Protein AF-A0A2G1DE64-F1 (afdb_monomer)

Solvent-accessible surface area (backbone atoms only — not comparable to full-atom values): 12127 Å² total; per-residue (Å²): 135,66,56,93,45,42,43,29,73,40,75,67,57,56,50,52,42,62,80,42,52,86,41,34,41,93,84,77,27,44,23,38,84,94,40,51,81,31,33,62,86,44,31,71,53,7,67,29,80,79,38,18,12,13,86,52,81,55,32,30,84,38,34,36,72,72,22,18,27,44,33,65,59,86,76,64,66,55,58,96,93,38,67,35,43,38,57,62,90,59,32,37,32,80,29,73,52,69,16,32,43,69,57,43,25,65,88,44,39,41,74,67,70,72,50,83,79,52,73,66,56,61,68,57,47,28,70,30,65,87,63,26,84,64,45,55,63,55,51,56,23,56,79,37,27,45,54,53,53,16,19,25,49,87,74,85,66,39,83,90,45,99,61,34,51,96,72,83,53,41,59,60,78,30,65,48,56,76,47,36,77,76,24,53,52,55,73,60,35,77,56,57,92,81,37,73,43,74,34,36,61,62,35,64,70,54,70,42,26,78,80,49,63,72,132

Secondary structure (DSSP, 8-state):
---TT-TT--HHHHHHHHHTGGGB-TTT-BB-GGGTT-BTT-PSP--SSS----SSTT-SSS-GGGT--PBPP-S-SEETTEESS--TTS--TT-SS-S-BPPPBTTTHHHHHT----HHHHHH--SBTTT-TT-HHHHHHHHHT--TT-BB---S--TTSSSSS------SS-S-HHHHTTS--PPPEEEETTEEE-SHHHHHHS-GGGTS---

pLDDT: mean 92.22, std 7.0, range [47.91, 98.06]

Structure (mmCIF, N/CA/C/O backbone):
data_AF-A0A2G1DE64-F1
#
_entry.id   AF-A0A2G1DE64-F1
#
loop_
_atom_site.group_PDB
_atom_site.id
_atom_site.type_symbol
_atom_site.label_atom_id
_atom_site.label_alt_id
_atom_site.label_comp_id
_atom_site.label_asym_id
_atom_site.label_entity_id
_atom_site.label_seq_id
_atom_site.pdbx_PDB_ins_code
_atom_site.Cartn_x
_atom_site.Cartn_y
_atom_site.Cartn_z
_atom_site.occupancy
_atom_site.B_iso_or_equiv
_atom_site.auth_seq_id
_atom_site.auth_comp_id
_atom_site.auth_asym_id
_atom_site.auth_atom_id
_atom_site.pdbx_PDB_model_num
ATOM 1 N N . VAL A 1 1 ? 8.405 9.306 13.974 1.00 47.91 1 VAL A N 1
ATOM 2 C CA . VAL A 1 1 ? 8.130 9.366 12.519 1.00 47.91 1 VAL A CA 1
ATOM 3 C C . VAL A 1 1 ? 7.602 8.005 12.100 1.00 47.91 1 VAL A C 1
ATOM 5 O O . VAL A 1 1 ? 8.332 7.034 12.229 1.00 47.91 1 VAL A O 1
ATOM 8 N N . LYS A 1 2 ? 6.318 7.899 11.741 1.00 58.88 2 LYS A N 1
ATOM 9 C CA . LYS A 1 2 ? 5.704 6.624 11.341 1.00 58.88 2 LYS A CA 1
ATOM 10 C C . LYS A 1 2 ? 6.026 6.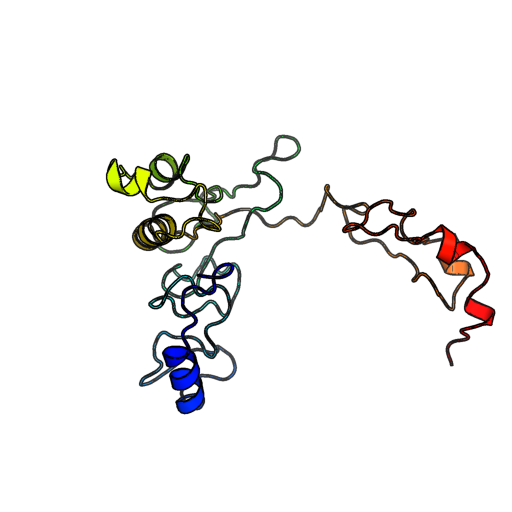397 9.863 1.00 58.88 2 LYS A C 1
ATOM 12 O O . LYS A 1 2 ? 5.466 7.062 8.999 1.00 58.88 2 LYS A O 1
ATOM 17 N N . THR A 1 3 ? 6.999 5.542 9.581 1.00 59.25 3 THR A N 1
ATOM 18 C CA . THR A 1 3 ? 7.415 5.176 8.221 1.00 59.25 3 THR A CA 1
ATOM 19 C C . THR A 1 3 ? 6.285 4.439 7.507 1.00 59.25 3 THR A C 1
ATOM 21 O O . THR A 1 3 ? 5.662 3.578 8.106 1.00 59.25 3 THR A O 1
ATOM 24 N N . ILE A 1 4 ? 6.002 4.806 6.250 1.00 72.94 4 ILE A N 1
ATOM 25 C CA . ILE A 1 4 ? 5.246 4.072 5.209 1.00 72.94 4 ILE A CA 1
ATOM 26 C C . ILE A 1 4 ? 4.359 2.913 5.731 1.00 72.94 4 ILE A C 1
ATOM 28 O O . ILE A 1 4 ? 4.594 1.763 5.393 1.00 72.94 4 ILE A O 1
ATOM 32 N N . GLY A 1 5 ? 3.333 3.173 6.551 1.00 83.38 5 GLY A N 1
ATOM 33 C CA . GLY A 1 5 ? 2.396 2.128 7.010 1.00 83.38 5 GLY A CA 1
ATOM 34 C C . GLY A 1 5 ? 2.947 1.116 8.031 1.00 83.38 5 GLY A C 1
ATOM 35 O O . GLY A 1 5 ? 2.374 0.045 8.178 1.00 83.38 5 GLY A O 1
ATOM 36 N N . LEU A 1 6 ? 4.030 1.439 8.739 1.00 89.25 6 LEU A N 1
ATOM 37 C CA . LEU A 1 6 ? 4.602 0.695 9.872 1.00 89.25 6 LEU A CA 1
ATOM 38 C C . LEU A 1 6 ? 4.352 1.420 11.206 1.00 89.25 6 LEU A C 1
ATOM 40 O O . LEU A 1 6 ? 5.136 1.328 12.149 1.00 89.25 6 LEU A O 1
ATOM 44 N N . GLY A 1 7 ? 3.258 2.176 11.303 1.00 88.81 7 GLY A N 1
ATOM 45 C CA . GLY A 1 7 ? 2.924 2.965 12.490 1.00 88.81 7 GLY A CA 1
ATOM 46 C C . GLY A 1 7 ? 2.697 2.139 13.760 1.00 88.81 7 GLY A C 1
ATOM 47 O O . GLY A 1 7 ? 2.769 2.692 14.858 1.00 88.81 7 GLY A O 1
ATOM 48 N N . GLY A 1 8 ? 2.437 0.838 13.627 1.00 90.31 8 GLY A N 1
ATOM 49 C CA . GLY A 1 8 ? 2.303 -0.094 14.740 1.00 90.31 8 GLY A CA 1
ATOM 50 C C . GLY A 1 8 ? 3.588 -0.769 15.195 1.00 90.31 8 GLY A C 1
ATOM 51 O O . GLY A 1 8 ? 3.558 -1.451 16.222 1.00 90.31 8 GLY A O 1
ATOM 52 N N . TRP A 1 9 ? 4.704 -0.587 14.488 1.00 92.19 9 TRP A N 1
ATOM 53 C CA . TRP A 1 9 ? 5.990 -1.136 14.905 1.00 92.19 9 TRP A CA 1
ATOM 54 C C . TRP A 1 9 ? 6.547 -0.3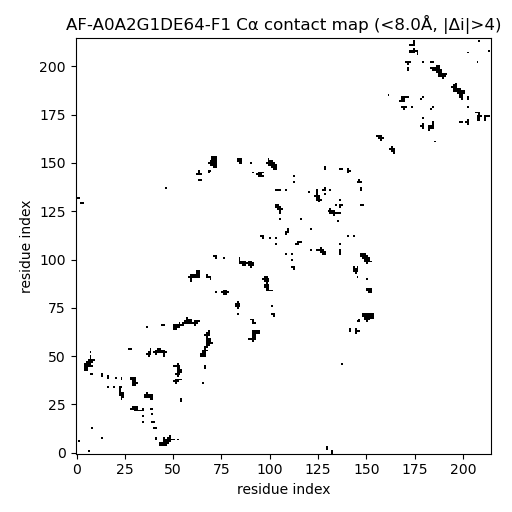27 16.070 1.00 92.19 9 TRP A C 1
ATOM 56 O O . TRP A 1 9 ? 6.973 0.817 15.928 1.00 92.19 9 TRP A O 1
ATOM 66 N N . THR A 1 10 ? 6.553 -0.943 17.246 1.00 93.19 10 THR A N 1
ATOM 67 C CA . THR A 1 10 ? 7.232 -0.407 18.426 1.00 93.19 10 THR A CA 1
ATOM 68 C C . THR A 1 10 ? 8.188 -1.462 18.956 1.00 93.19 10 THR A C 1
ATOM 70 O O . THR A 1 10 ? 7.894 -2.656 18.875 1.00 93.19 10 THR A O 1
ATOM 73 N N . ALA A 1 11 ? 9.309 -1.031 19.540 1.00 94.25 11 ALA A N 1
ATOM 74 C CA . ALA A 1 11 ? 10.280 -1.949 20.137 1.00 94.25 11 ALA A CA 1
ATOM 75 C C . ALA A 1 11 ? 9.621 -2.887 21.164 1.00 94.25 11 ALA A C 1
ATOM 77 O O . ALA A 1 11 ? 9.925 -4.075 21.200 1.00 94.25 11 ALA A O 1
ATOM 78 N N . LYS A 1 12 ? 8.658 -2.367 21.939 1.00 95.25 12 LYS A N 1
ATOM 79 C CA . LYS A 1 12 ? 7.871 -3.147 22.899 1.00 95.25 12 LYS A CA 1
ATOM 80 C C . LYS A 1 12 ? 7.078 -4.269 22.223 1.00 95.25 12 LYS A C 1
ATOM 82 O O . LYS A 1 12 ? 7.183 -5.408 22.657 1.00 95.25 12 LYS A O 1
ATOM 87 N N . ARG A 1 13 ? 6.313 -3.964 21.166 1.00 95.31 13 ARG A N 1
ATOM 88 C CA . ARG A 1 13 ? 5.506 -4.980 20.466 1.00 95.31 13 ARG A CA 1
ATOM 89 C C . ARG A 1 13 ? 6.378 -6.023 19.779 1.00 95.31 13 ARG A C 1
ATOM 91 O O . ARG A 1 13 ? 6.102 -7.207 19.895 1.00 95.31 13 ARG A O 1
ATOM 98 N N . LEU A 1 14 ? 7.448 -5.602 19.104 1.00 95.50 14 LEU A N 1
ATOM 99 C CA . LEU A 1 14 ? 8.353 -6.540 18.435 1.00 95.50 14 LEU A CA 1
ATOM 100 C C . LEU A 1 14 ? 9.047 -7.472 19.438 1.00 95.50 14 LEU A C 1
ATOM 102 O O . LEU A 1 14 ? 9.111 -8.674 19.196 1.00 95.50 14 LEU A O 1
ATOM 106 N N . ARG A 1 15 ? 9.488 -6.949 20.591 1.00 97.06 15 ARG A N 1
ATOM 107 C CA . ARG A 1 15 ? 10.043 -7.769 21.678 1.00 97.06 15 ARG A CA 1
ATOM 108 C C . ARG A 1 15 ? 9.011 -8.744 22.239 1.00 97.06 15 ARG A C 1
ATOM 110 O O . ARG A 1 15 ? 9.319 -9.912 22.422 1.00 97.06 15 ARG A O 1
ATOM 117 N N . GLU A 1 16 ? 7.778 -8.291 22.445 1.00 96.94 16 GLU A N 1
ATOM 118 C CA . GLU A 1 16 ? 6.698 -9.162 22.906 1.00 96.94 16 GLU A CA 1
ATOM 119 C C . GLU A 1 16 ? 6.399 -10.286 21.898 1.00 96.94 16 GLU A C 1
ATOM 121 O O . GLU A 1 16 ? 6.224 -11.433 22.304 1.00 96.94 16 GLU A O 1
ATOM 126 N N . HIS A 1 17 ? 6.412 -10.002 20.592 1.00 97.06 17 HIS A N 1
ATOM 127 C CA . HIS A 1 17 ? 6.270 -11.034 19.561 1.00 97.06 17 HIS A CA 1
ATOM 128 C C . HIS A 1 17 ? 7.453 -12.010 19.568 1.00 97.06 17 HIS A C 1
ATOM 130 O O . HIS A 1 17 ? 7.234 -13.204 19.409 1.00 97.06 17 HIS A O 1
ATOM 136 N N . GLN A 1 18 ? 8.682 -11.530 19.782 1.00 96.62 18 GLN A N 1
ATOM 137 C CA . GLN A 1 18 ? 9.871 -12.379 19.889 1.00 96.62 18 GLN A CA 1
ATOM 138 C C . GLN A 1 18 ? 9.785 -13.327 21.096 1.00 96.62 18 GLN A C 1
ATOM 140 O O . GLN A 1 18 ? 9.987 -14.528 20.952 1.00 96.62 18 GLN A O 1
ATOM 145 N N . GLU A 1 19 ? 9.445 -12.813 22.280 1.00 97.56 19 GLU A N 1
ATOM 146 C CA . GLU A 1 19 ? 9.304 -13.613 23.509 1.00 97.56 19 GLU A CA 1
ATOM 147 C C . GLU A 1 19 ? 8.188 -14.666 23.388 1.00 97.56 19 GLU A C 1
ATOM 149 O O . GLU A 1 19 ? 8.262 -15.744 23.978 1.00 97.56 19 GLU A O 1
ATOM 154 N N . ASN A 1 20 ? 7.164 -14.374 22.583 1.00 97.56 20 ASN A N 1
ATOM 155 C CA . ASN A 1 20 ? 5.975 -15.205 22.411 1.00 97.56 20 ASN A CA 1
ATOM 156 C C . ASN A 1 20 ? 5.871 -15.814 21.006 1.00 97.56 20 ASN A C 1
ATOM 158 O O . ASN A 1 20 ? 4.782 -16.189 20.590 1.00 97.56 20 ASN A O 1
ATOM 162 N N . TRP A 1 21 ? 6.981 -15.937 20.275 1.00 96.25 21 TRP A N 1
ATOM 163 C CA . TRP A 1 21 ? 7.027 -16.488 18.913 1.00 96.25 21 TRP A CA 1
ATOM 164 C C . TRP A 1 21 ? 6.397 -17.884 18.788 1.00 96.25 21 TRP A C 1
ATOM 166 O O . TRP A 1 21 ? 5.774 -18.197 17.780 1.00 96.25 21 TRP A O 1
ATOM 176 N N . HIS A 1 22 ? 6.479 -18.686 19.853 1.00 96.88 22 HIS A N 1
ATOM 177 C CA . HIS A 1 22 ? 5.835 -19.990 19.954 1.00 96.88 22 HIS A CA 1
ATOM 178 C C . HIS A 1 22 ? 4.302 -19.909 19.943 1.00 96.88 22 HIS A C 1
ATOM 180 O O . HIS A 1 22 ? 3.679 -20.893 19.584 1.00 96.88 22 HIS A O 1
ATOM 186 N N . LEU A 1 23 ? 3.693 -18.764 20.289 1.00 98.06 23 LEU A N 1
ATOM 187 C CA . LEU A 1 23 ? 2.241 -18.528 20.307 1.00 98.06 23 LEU A CA 1
ATOM 188 C C . LEU A 1 23 ? 1.669 -18.062 18.959 1.00 98.06 23 LEU A C 1
ATOM 190 O O . LEU A 1 23 ? 0.593 -17.461 18.924 1.00 98.06 23 LEU A O 1
ATOM 194 N N . PHE A 1 24 ? 2.376 -18.302 17.859 1.00 98.00 24 PHE A N 1
ATOM 195 C CA . PHE A 1 24 ? 1.909 -17.993 16.513 1.00 98.00 24 PHE A CA 1
ATOM 196 C C . PHE A 1 24 ? 1.884 -19.249 15.656 1.00 98.00 24 PHE A C 1
ATOM 198 O O . PHE A 1 24 ? 2.763 -20.104 15.744 1.00 98.00 24 PHE A O 1
ATOM 205 N N . ASP A 1 25 ? 0.859 -19.354 14.820 1.00 96.69 25 ASP A N 1
ATOM 206 C CA . ASP A 1 25 ? 0.766 -20.415 13.831 1.00 96.69 25 ASP A CA 1
ATOM 207 C C . ASP A 1 25 ? 1.788 -20.178 12.699 1.00 96.69 25 ASP A C 1
ATOM 209 O O . ASP A 1 25 ? 1.837 -19.076 12.145 1.00 96.69 25 ASP A O 1
ATOM 213 N N . PRO A 1 26 ? 2.614 -21.171 12.328 1.00 94.19 26 PRO A N 1
ATOM 214 C CA . PRO A 1 26 ? 3.703 -20.974 11.372 1.00 94.19 26 PRO A CA 1
ATOM 215 C C . PRO A 1 26 ? 3.235 -20.773 9.922 1.00 94.19 26 PRO A C 1
ATOM 217 O O . PRO A 1 26 ? 4.035 -20.353 9.091 1.00 94.19 26 PRO A O 1
ATOM 220 N N . ILE A 1 27 ? 1.971 -21.073 9.602 1.00 93.69 27 ILE A N 1
ATOM 221 C CA . ILE A 1 27 ? 1.423 -20.973 8.242 1.00 93.69 27 ILE A CA 1
ATOM 222 C C . ILE A 1 27 ? 0.637 -19.672 8.087 1.00 93.69 27 ILE A C 1
ATOM 224 O O . ILE A 1 27 ? 0.904 -18.863 7.203 1.00 93.69 27 ILE A O 1
ATOM 228 N N . THR A 1 28 ? -0.341 -19.461 8.959 1.00 94.25 28 THR A N 1
ATOM 229 C CA . THR A 1 28 ? -1.250 -18.308 8.924 1.00 94.25 28 THR A CA 1
ATOM 230 C C . THR A 1 28 ? -0.665 -17.072 9.601 1.00 94.25 28 THR A C 1
ATOM 232 O O . THR A 1 28 ? -1.207 -15.977 9.449 1.00 94.25 28 THR A O 1
ATOM 235 N N . LEU A 1 29 ? 0.415 -17.237 10.375 1.00 96.06 29 LEU A N 1
ATOM 236 C CA . LEU A 1 29 ? 1.014 -16.225 11.250 1.00 96.06 29 LEU A CA 1
ATOM 237 C C . LEU A 1 29 ? 0.085 -15.745 12.368 1.00 96.06 29 LEU A C 1
ATOM 239 O O . LEU A 1 29 ? 0.446 -14.813 13.088 1.00 96.06 29 LEU A O 1
ATOM 243 N N . ALA A 1 30 ? -1.109 -16.326 12.513 1.00 96.69 30 ALA A N 1
ATOM 244 C CA . ALA A 1 30 ? -2.102 -15.882 13.474 1.00 96.69 30 ALA A CA 1
ATOM 245 C C . ALA A 1 30 ? -1.659 -16.230 14.898 1.00 96.69 30 ALA A C 1
ATOM 247 O O . ALA A 1 30 ? -1.305 -17.370 15.204 1.00 96.69 30 ALA A O 1
ATOM 248 N N . GLY A 1 31 ? -1.689 -15.235 15.778 1.00 96.94 31 GLY A N 1
ATOM 249 C CA . GLY A 1 31 ? -1.389 -15.429 17.186 1.00 96.94 31 GLY A CA 1
ATOM 250 C C . GLY A 1 31 ? -2.542 -16.090 17.935 1.00 96.94 31 GLY A C 1
ATOM 251 O O . GLY A 1 31 ? -3.722 -15.868 17.642 1.00 96.94 31 GLY A O 1
ATOM 252 N N . TYR A 1 32 ? -2.200 -16.860 18.959 1.00 96.88 32 TYR A N 1
ATOM 253 C CA . TYR A 1 32 ? -3.126 -17.452 19.917 1.00 96.88 32 TYR A CA 1
ATOM 254 C C . TYR A 1 32 ? -2.714 -17.114 21.355 1.00 96.88 32 TYR A C 1
ATOM 256 O O . TYR A 1 32 ? -1.709 -16.445 21.602 1.00 96.88 32 TYR A O 1
ATOM 264 N N . GLY A 1 33 ? -3.544 -17.497 22.331 1.00 95.75 33 GLY A N 1
ATOM 265 C CA . GLY A 1 33 ? -3.324 -17.145 23.736 1.00 95.75 33 GLY A CA 1
ATOM 266 C C . GLY A 1 33 ? -3.159 -15.632 23.919 1.00 95.75 33 GLY A C 1
ATOM 267 O O . GLY A 1 33 ? -4.019 -14.852 23.508 1.00 95.75 33 GLY A O 1
ATOM 268 N N . LYS A 1 34 ? -2.024 -15.214 24.489 1.00 95.94 34 LYS A N 1
ATOM 269 C CA . LYS A 1 34 ? -1.693 -13.796 24.705 1.00 95.94 34 LYS A CA 1
ATOM 270 C C . LYS A 1 34 ? -1.490 -13.012 23.399 1.00 95.94 34 LYS A C 1
ATOM 272 O O . LYS A 1 34 ? -1.701 -11.805 23.377 1.00 95.94 34 LYS A O 1
ATOM 277 N N . MET A 1 35 ? -1.112 -13.684 22.312 1.00 96.69 35 MET A N 1
ATOM 278 C CA . MET A 1 35 ? -0.894 -13.066 20.999 1.00 96.69 35 MET A CA 1
ATOM 279 C C . MET A 1 35 ? -2.157 -13.056 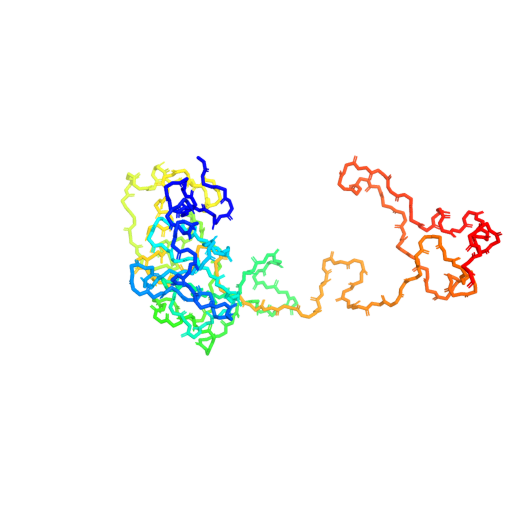20.126 1.00 96.69 35 MET A C 1
ATOM 281 O O . MET A 1 35 ? -2.103 -12.660 18.961 1.00 96.69 35 MET A O 1
ATOM 285 N N . LYS A 1 36 ? -3.310 -13.471 20.674 1.00 96.62 36 LYS A N 1
ATOM 286 C CA . LYS A 1 36 ? -4.570 -13.550 19.933 1.00 96.62 36 LYS A CA 1
ATOM 287 C C . LYS A 1 36 ? -4.925 -12.222 19.272 1.00 96.62 36 LYS A C 1
ATOM 289 O O 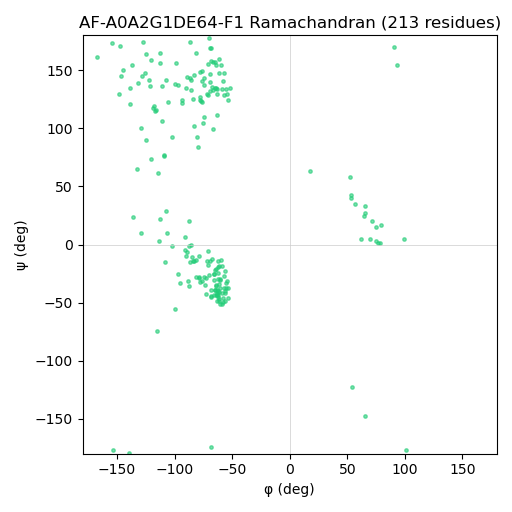. LYS A 1 36 ? -4.986 -11.180 19.919 1.00 96.62 36 LYS A O 1
ATOM 294 N N . GLY A 1 37 ? -5.236 -12.302 17.981 1.00 94.31 37 GLY A N 1
ATOM 295 C CA . GLY A 1 37 ? -5.619 -11.141 17.187 1.00 94.31 37 GLY A CA 1
ATOM 296 C C . GLY A 1 37 ? -4.440 -10.290 16.732 1.00 94.31 37 GLY A C 1
ATOM 297 O O . GLY A 1 37 ? -4.677 -9.161 16.338 1.00 94.31 37 GLY A O 1
ATOM 298 N N . GLN A 1 38 ? -3.208 -10.801 16.776 1.00 96.25 38 GLN A N 1
ATOM 299 C CA . GLN A 1 38 ? -2.036 -10.218 16.121 1.00 96.25 38 GLN A CA 1
ATOM 300 C C . GLN A 1 38 ? -1.445 -11.214 15.121 1.00 96.25 38 GLN A C 1
ATOM 302 O O . GLN A 1 38 ? -1.664 -12.419 15.252 1.00 96.25 38 GLN A O 1
ATOM 307 N N . TYR A 1 39 ? -0.673 -10.717 14.155 1.00 97.31 39 TYR A N 1
ATOM 308 C CA . TYR A 1 39 ? 0.117 -11.563 13.264 1.00 97.31 39 TYR A CA 1
ATOM 309 C C . TYR A 1 39 ? 1.604 -11.465 13.596 1.00 97.31 39 TYR A C 1
ATOM 311 O O . TYR A 1 39 ? 2.107 -10.385 13.934 1.00 97.31 39 TYR A O 1
ATOM 319 N N . TYR A 1 40 ? 2.311 -12.593 13.520 1.00 96.88 40 TYR A N 1
ATOM 320 C CA . TYR A 1 40 ? 3.727 -12.660 13.871 1.00 96.88 40 TYR A CA 1
ATOM 321 C C . TYR A 1 40 ? 4.551 -11.639 13.077 1.00 96.88 40 TYR A C 1
ATOM 323 O O . TYR A 1 40 ? 4.377 -11.490 11.873 1.00 96.88 40 TYR A O 1
ATOM 331 N N . GLY A 1 41 ? 5.433 -10.903 13.760 1.00 95.12 41 GLY A N 1
ATOM 332 C CA . GLY A 1 41 ? 6.261 -9.867 13.132 1.00 95.12 41 GLY A CA 1
ATOM 333 C C . GLY A 1 41 ? 5.534 -8.600 12.652 1.00 95.12 41 GLY A C 1
ATOM 334 O O . GLY A 1 41 ? 6.190 -7.736 12.077 1.00 95.12 41 GLY A O 1
ATOM 335 N N . LEU A 1 42 ? 4.225 -8.442 12.902 1.00 96.06 42 LEU A N 1
ATOM 336 C CA . LEU A 1 42 ? 3.440 -7.264 12.493 1.00 96.06 42 LEU A CA 1
ATOM 337 C C . LEU A 1 42 ? 3.592 -6.937 10.992 1.00 96.06 42 LEU A C 1
ATOM 339 O O . LEU A 1 42 ? 4.026 -5.832 10.650 1.00 96.06 42 LEU A O 1
ATOM 343 N N . PRO A 1 43 ? 3.256 -7.874 10.088 1.00 95.00 43 PRO A N 1
ATOM 344 C CA . PRO A 1 43 ? 3.535 -7.746 8.664 1.00 95.00 43 PRO A CA 1
ATOM 345 C C . PRO A 1 43 ? 2.917 -6.477 8.076 1.00 95.00 43 PRO A C 1
ATOM 347 O O . PRO A 1 43 ? 1.881 -5.985 8.536 1.00 95.00 43 PRO A O 1
ATOM 350 N N . TRP A 1 44 ? 3.588 -5.916 7.074 1.00 93.12 44 TRP A N 1
ATOM 351 C CA . TRP A 1 44 ? 3.166 -4.663 6.464 1.00 93.12 44 TRP A CA 1
ATOM 352 C C . TRP A 1 44 ? 1.859 -4.833 5.669 1.00 93.12 44 TRP A C 1
ATOM 354 O O . TRP A 1 44 ? 1.740 -5.796 4.917 1.00 93.12 44 TRP A O 1
ATOM 364 N N . PRO A 1 45 ? 0.929 -3.861 5.733 1.00 92.12 45 PRO A N 1
ATOM 365 C CA . PRO A 1 45 ? 0.927 -2.700 6.616 1.00 92.12 45 PRO A CA 1
ATOM 366 C C . PRO A 1 45 ? 0.496 -3.028 8.053 1.00 92.12 45 PRO A C 1
ATOM 368 O O . PRO A 1 45 ? -0.367 -3.867 8.315 1.00 92.12 45 PRO A O 1
ATOM 371 N N . CYS A 1 46 ? 1.066 -2.272 8.989 1.00 93.94 46 CYS A N 1
ATOM 372 C CA . CYS A 1 46 ? 0.672 -2.190 10.386 1.00 93.94 46 CYS A CA 1
ATOM 373 C C . CYS A 1 46 ? 0.408 -0.716 10.728 1.00 93.94 46 CYS A C 1
ATOM 375 O O . CYS A 1 46 ? 1.322 0.030 11.087 1.00 93.94 46 CYS A O 1
ATOM 377 N N . TRP A 1 47 ? -0.841 -0.280 10.546 1.00 92.19 47 TRP A N 1
ATOM 378 C CA . TRP A 1 47 ? -1.221 1.138 10.523 1.00 92.19 47 TRP A CA 1
ATOM 379 C C . TRP A 1 47 ? -0.935 1.896 11.821 1.00 92.19 47 TRP A C 1
ATOM 381 O O . TRP A 1 47 ? -0.449 3.028 11.806 1.00 92.19 47 TRP A O 1
ATOM 391 N N . ASP A 1 48 ? -1.204 1.257 12.951 1.00 91.19 48 ASP A N 1
ATOM 392 C CA . ASP A 1 48 ? -1.009 1.807 14.282 1.00 91.19 48 ASP A CA 1
ATOM 393 C C . ASP A 1 48 ? -0.780 0.689 15.307 1.00 91.19 48 ASP A C 1
ATOM 395 O O . ASP A 1 48 ? -0.690 -0.495 14.977 1.00 91.19 48 ASP A O 1
ATOM 399 N N . THR A 1 49 ? -0.659 1.069 16.575 1.00 91.81 49 THR A N 1
ATOM 400 C CA . THR A 1 49 ? -0.377 0.148 17.680 1.00 91.81 49 THR A CA 1
ATOM 401 C C . THR A 1 49 ? -1.508 -0.833 17.988 1.00 91.81 49 THR A C 1
ATOM 403 O O . THR A 1 49 ? -1.268 -1.784 18.727 1.00 91.81 49 THR A O 1
ATOM 406 N N . LYS A 1 50 ? -2.712 -0.624 17.445 1.00 92.56 50 LYS A N 1
ATOM 407 C CA . LYS A 1 50 ? -3.876 -1.510 17.591 1.00 92.56 50 LYS A CA 1
ATOM 408 C C . LYS A 1 50 ? -4.018 -2.452 16.396 1.00 92.56 50 LYS A C 1
ATOM 410 O O . LYS A 1 50 ? -4.578 -3.532 16.537 1.00 92.56 50 LYS A O 1
ATOM 415 N N . HIS A 1 51 ? -3.503 -2.059 15.234 1.00 94.94 51 HIS A N 1
ATOM 416 C CA . HIS A 1 51 ? -3.541 -2.872 14.032 1.00 94.94 51 HIS A CA 1
ATOM 417 C C . HIS A 1 51 ? -2.661 -4.133 14.174 1.00 94.94 51 HIS A C 1
ATOM 419 O O . HIS A 1 51 ? -1.512 -4.037 14.630 1.00 94.94 51 HIS A O 1
ATOM 425 N N . PRO A 1 52 ? -3.144 -5.317 13.755 1.00 95.62 52 PRO A N 1
ATOM 426 C CA . PRO A 1 52 ? -2.443 -6.587 13.971 1.00 95.62 52 PRO A CA 1
ATOM 427 C C . PRO A 1 52 ? -1.283 -6.854 13.007 1.00 95.62 52 PRO A C 1
ATOM 429 O O . PRO A 1 52 ? -0.517 -7.793 13.207 1.00 95.62 52 PRO A O 1
ATOM 432 N N . GLY A 1 53 ? -1.161 -6.023 11.972 1.00 95.12 53 GLY A N 1
ATOM 433 C CA . GLY A 1 53 ? -0.376 -6.328 10.778 1.00 95.12 53 GLY A CA 1
ATOM 434 C C . GLY A 1 53 ? -1.249 -7.015 9.731 1.00 95.12 53 GLY A C 1
ATOM 435 O O . GLY A 1 53 ? -2.391 -7.370 10.014 1.00 95.12 53 GLY A O 1
ATOM 436 N N . SER A 1 54 ? -0.728 -7.160 8.523 1.00 95.38 54 SER A N 1
ATOM 437 C CA . SER A 1 54 ? -1.474 -7.723 7.400 1.00 95.38 54 SER A CA 1
ATOM 438 C C . SER A 1 54 ? -0.680 -8.838 6.719 1.00 95.38 54 SER A C 1
ATOM 440 O O . SER A 1 54 ? 0.250 -8.546 5.971 1.00 95.38 54 SER A O 1
ATOM 442 N N . PRO A 1 55 ? -0.977 -10.114 7.001 1.00 94.62 55 PRO A N 1
ATOM 443 C CA . PRO A 1 55 ? -0.200 -11.234 6.468 1.00 94.62 55 PRO A CA 1
ATOM 444 C C . PRO A 1 55 ? -0.496 -11.486 4.985 1.00 94.62 55 PRO A C 1
ATOM 446 O O . PRO A 1 55 ? 0.369 -11.965 4.259 1.00 94.62 55 PRO A O 1
ATOM 449 N N . ILE A 1 56 ? -1.706 -11.144 4.534 1.00 94.88 56 ILE A N 1
ATOM 450 C CA . ILE A 1 56 ? -2.162 -11.294 3.155 1.00 94.88 56 ILE A CA 1
ATOM 451 C C . ILE A 1 56 ? -2.497 -9.901 2.630 1.00 94.88 56 ILE A C 1
ATOM 453 O O . ILE A 1 56 ? -3.370 -9.211 3.158 1.00 94.88 56 ILE A O 1
ATOM 457 N N . LEU A 1 57 ? -1.779 -9.467 1.597 1.00 92.75 57 LEU A N 1
ATOM 458 C CA . LEU A 1 57 ? -2.063 -8.194 0.945 1.00 92.75 57 LEU A CA 1
ATOM 459 C C . LEU A 1 57 ? -3.316 -8.304 0.082 1.00 92.75 57 LEU A C 1
ATOM 461 O O . LEU A 1 57 ? -3.525 -9.300 -0.605 1.00 92.75 57 LEU A O 1
ATOM 465 N N . TYR A 1 58 ? -4.090 -7.220 0.070 1.00 93.12 58 TYR A N 1
ATOM 466 C CA . TYR A 1 58 ? -5.274 -7.058 -0.780 1.00 93.12 58 TYR A CA 1
ATOM 467 C C . TYR A 1 58 ? -6.420 -8.039 -0.475 1.00 93.12 58 TYR A C 1
ATOM 469 O O . TYR A 1 58 ? -7.256 -8.305 -1.336 1.00 93.12 58 TYR A O 1
ATOM 477 N N . ASP A 1 59 ? -6.470 -8.547 0.759 1.00 95.06 59 ASP A N 1
ATOM 478 C CA . ASP A 1 59 ? -7.592 -9.324 1.279 1.00 95.06 59 ASP A CA 1
ATOM 479 C C . ASP A 1 59 ? -8.784 -8.409 1.607 1.00 95.06 59 ASP A C 1
ATOM 481 O O . ASP A 1 59 ? -8.793 -7.698 2.618 1.00 95.06 59 ASP A O 1
ATOM 485 N N . VAL A 1 60 ? -9.802 -8.443 0.747 1.00 95.06 60 VAL A N 1
ATOM 486 C CA . VAL A 1 60 ? -11.050 -7.690 0.926 1.00 95.06 60 VAL A CA 1
ATOM 487 C C . VAL A 1 60 ? -12.053 -8.397 1.843 1.00 95.06 60 VAL A C 1
ATOM 489 O O . VAL A 1 60 ? -12.991 -7.753 2.313 1.00 95.06 60 VAL A O 1
ATOM 492 N N . ASP A 1 61 ? -11.854 -9.680 2.145 1.00 95.75 61 ASP A N 1
ATOM 493 C CA . ASP A 1 61 ? -12.755 -10.497 2.963 1.00 95.75 61 ASP A CA 1
ATOM 494 C C . ASP A 1 61 ? -12.460 -10.379 4.464 1.00 95.75 61 ASP A C 1
ATOM 496 O O . ASP A 1 61 ? -13.304 -10.715 5.306 1.00 95.75 61 ASP A O 1
ATOM 500 N N . THR A 1 62 ? -11.297 -9.838 4.823 1.00 95.75 62 THR A N 1
ATOM 501 C CA . THR A 1 62 ? -10.946 -9.476 6.199 1.00 95.75 62 THR A CA 1
ATOM 502 C C . THR A 1 62 ? -11.194 -7.982 6.449 1.00 95.75 62 THR A C 1
ATOM 504 O O . THR A 1 62 ? -10.858 -7.138 5.620 1.00 95.75 62 THR A O 1
ATOM 507 N N . PRO A 1 63 ? -11.778 -7.588 7.599 1.00 96.00 63 PRO A N 1
ATOM 508 C CA . PRO A 1 63 ? -11.903 -6.175 7.938 1.00 96.00 63 PRO A CA 1
ATOM 509 C C . PRO A 1 63 ? -10.549 -5.484 8.063 1.00 96.00 63 PRO A C 1
ATOM 511 O O . PRO A 1 63 ? -9.601 -6.079 8.576 1.00 96.00 63 PRO A O 1
ATOM 514 N N . MET A 1 64 ? -10.484 -4.199 7.706 1.00 95.12 64 MET A N 1
ATOM 515 C CA . MET A 1 64 ? -9.231 -3.437 7.752 1.00 95.12 64 MET A CA 1
ATOM 516 C C . MET A 1 64 ? -8.562 -3.499 9.128 1.00 95.12 64 MET A C 1
ATOM 518 O O . MET A 1 64 ? -7.397 -3.847 9.241 1.00 95.12 64 MET A O 1
ATOM 522 N N . LEU A 1 65 ? -9.331 -3.307 10.204 1.00 94.81 65 LEU A N 1
ATOM 523 C CA . LEU A 1 65 ? -8.822 -3.372 11.581 1.00 94.81 65 LEU A CA 1
ATOM 524 C C . LEU A 1 65 ? -8.262 -4.749 11.987 1.00 94.81 65 LEU A C 1
ATOM 526 O O . LEU A 1 65 ? -7.608 -4.856 13.021 1.00 94.81 65 LEU A O 1
ATOM 530 N N . LYS A 1 66 ? -8.533 -5.798 11.204 1.00 95.75 66 LYS A N 1
ATOM 531 C CA . LYS A 1 66 ? -8.050 -7.169 11.408 1.00 95.75 66 LYS A CA 1
ATOM 532 C C . LYS A 1 66 ? -6.952 -7.576 10.415 1.00 95.75 66 LYS A C 1
ATOM 534 O O . LYS A 1 66 ? -6.605 -8.752 10.384 1.00 95.75 66 LYS A O 1
ATOM 539 N N . GLY A 1 67 ? -6.404 -6.641 9.636 1.00 94.69 67 GLY A N 1
ATOM 540 C CA . GLY A 1 67 ? -5.321 -6.905 8.683 1.00 94.69 67 GLY A CA 1
ATOM 541 C C . GLY A 1 67 ? -5.753 -7.080 7.228 1.00 94.69 67 GLY A C 1
ATOM 542 O O . GLY A 1 67 ? -4.905 -7.380 6.394 1.00 94.69 67 GLY A O 1
ATOM 543 N N . GLY A 1 68 ? -7.037 -6.896 6.907 1.00 95.38 68 GLY A N 1
ATOM 544 C CA . GLY A 1 68 ? -7.494 -6.865 5.517 1.00 95.38 68 GLY A CA 1
ATOM 545 C C . GLY A 1 68 ? -7.273 -5.503 4.860 1.00 95.38 68 GLY A C 1
ATOM 546 O O . GLY A 1 68 ? -7.016 -4.498 5.527 1.00 95.38 68 GLY A O 1
ATOM 547 N N . MET A 1 69 ? -7.360 -5.447 3.535 1.00 94.50 69 MET A N 1
ATOM 548 C CA . MET A 1 69 ? -7.219 -4.205 2.778 1.00 94.50 69 MET A CA 1
ATOM 549 C C . MET A 1 69 ? -7.664 -4.336 1.323 1.00 94.50 69 MET A C 1
ATOM 551 O O . MET A 1 69 ? -7.700 -5.423 0.759 1.00 94.50 69 MET A O 1
ATOM 555 N N . GLY A 1 70 ? -7.927 -3.192 0.692 1.00 93.50 70 GLY A N 1
ATOM 556 C CA . GLY A 1 70 ? -8.134 -3.096 -0.753 1.00 93.50 70 GLY A CA 1
ATOM 557 C C . GLY A 1 70 ? -6.823 -2.930 -1.520 1.00 93.50 70 GLY A C 1
ATOM 558 O O . GLY A 1 70 ? -5.766 -2.738 -0.926 1.00 93.50 70 GLY A O 1
ATOM 559 N N . PHE A 1 71 ? -6.869 -2.955 -2.851 1.00 94.06 71 PHE A N 1
ATOM 560 C CA . PHE A 1 71 ? -5.671 -2.712 -3.660 1.00 94.06 71 PHE A CA 1
ATOM 561 C C . PHE A 1 71 ? -5.324 -1.220 -3.708 1.00 94.06 71 PHE A C 1
ATOM 563 O O . PHE A 1 71 ? -6.197 -0.362 -3.822 1.00 94.06 71 PHE A O 1
ATOM 570 N N . ARG A 1 72 ? -4.035 -0.879 -3.656 1.00 90.94 72 ARG A N 1
ATOM 571 C CA . ARG A 1 72 ? -3.590 0.518 -3.696 1.00 90.94 72 ARG A CA 1
ATOM 572 C C . ARG A 1 72 ? -3.490 1.042 -5.129 1.00 90.94 72 ARG A C 1
ATOM 574 O O . ARG A 1 72 ? -2.689 0.534 -5.910 1.00 90.94 72 ARG A O 1
ATOM 581 N N . ASN A 1 73 ? -4.166 2.152 -5.441 1.00 82.88 73 ASN A N 1
ATOM 582 C CA . ASN A 1 73 ? -3.903 2.864 -6.694 1.00 82.88 73 ASN A CA 1
ATOM 583 C C . ASN A 1 73 ? -2.619 3.698 -6.603 1.00 82.88 73 ASN A C 1
ATOM 585 O O . ASN A 1 73 ? -2.471 4.541 -5.716 1.00 82.88 73 ASN A O 1
ATOM 589 N N . ARG A 1 74 ? -1.702 3.506 -7.550 1.00 85.94 74 ARG A N 1
ATOM 590 C CA . ARG A 1 74 ? -0.469 4.301 -7.686 1.00 85.94 74 ARG A CA 1
ATOM 591 C C . ARG A 1 74 ? -0.260 4.847 -9.101 1.00 85.94 74 ARG A C 1
ATOM 593 O O . ARG A 1 74 ? 0.813 5.370 -9.377 1.00 85.94 74 ARG A O 1
ATOM 600 N N . PHE A 1 75 ? -1.260 4.734 -9.974 1.00 88.38 75 PHE A N 1
ATOM 601 C CA . PHE A 1 75 ? -1.141 4.990 -11.412 1.00 88.38 75 PHE A CA 1
ATOM 602 C C . PHE A 1 75 ? -2.304 5.810 -11.995 1.00 88.38 75 PHE A C 1
ATOM 604 O O . PHE A 1 75 ? -2.546 5.763 -13.196 1.00 88.38 75 PHE A O 1
ATOM 611 N N . GLY A 1 76 ? -2.985 6.594 -11.155 1.00 90.06 76 GLY A N 1
ATOM 612 C CA . GLY A 1 76 ? -4.094 7.461 -11.563 1.00 90.06 76 GLY A CA 1
ATOM 613 C C . GLY A 1 76 ? -5.458 6.787 -11.423 1.00 90.06 76 GLY A C 1
ATOM 614 O O . GLY A 1 76 ? -5.565 5.566 -11.419 1.00 90.06 76 GLY A O 1
ATOM 615 N N . LEU A 1 77 ? -6.515 7.584 -11.251 1.00 93.00 77 LEU A N 1
ATOM 616 C CA . LEU A 1 77 ? -7.875 7.081 -10.996 1.00 93.00 77 LEU A CA 1
ATOM 617 C C . LEU A 1 77 ? -8.615 6.647 -12.265 1.00 93.00 77 LEU A C 1
ATOM 619 O O . LEU A 1 77 ? -9.643 5.981 -12.173 1.00 93.00 77 LEU A O 1
ATOM 623 N N . GLU A 1 78 ? -8.090 7.005 -13.428 1.00 94.19 78 GLU A N 1
ATOM 624 C CA . GLU A 1 78 ? -8.683 6.770 -14.736 1.00 94.19 78 GLU A CA 1
ATOM 625 C C . GLU A 1 78 ? -7.553 6.541 -15.752 1.00 94.19 78 GLU A C 1
ATOM 627 O O . GLU A 1 78 ? -6.458 7.090 -15.598 1.00 94.19 78 GLU A O 1
ATOM 632 N N . HIS A 1 79 ? -7.798 5.659 -16.720 1.00 92.81 79 HIS A N 1
ATOM 633 C CA . HIS A 1 79 ? -6.933 5.443 -17.877 1.00 92.81 79 HIS A CA 1
ATOM 634 C C . HIS A 1 79 ? -7.778 5.023 -19.091 1.00 92.81 79 HIS A C 1
ATOM 636 O O . HIS A 1 79 ? -8.570 4.085 -18.979 1.00 92.81 79 HIS A O 1
ATOM 642 N N . ASP A 1 80 ? -7.592 5.692 -20.233 1.00 93.50 80 ASP A N 1
ATOM 643 C CA . ASP A 1 80 ? -8.300 5.460 -21.504 1.00 93.50 80 ASP A CA 1
ATOM 644 C C . ASP A 1 80 ? -9.842 5.471 -21.383 1.00 93.50 80 ASP A C 1
ATOM 646 O O . ASP A 1 80 ? -10.551 4.655 -21.971 1.00 93.50 80 ASP A O 1
ATOM 650 N N . GLY A 1 81 ? -10.380 6.385 -20.578 1.00 93.75 81 GLY A N 1
ATOM 651 C CA . GLY A 1 81 ? -11.800 6.502 -20.241 1.00 93.75 81 GLY A CA 1
ATOM 652 C C . GLY A 1 81 ? -12.284 5.490 -19.196 1.00 93.75 81 GLY A C 1
ATOM 653 O O . GLY A 1 81 ? -13.466 5.488 -18.848 1.00 93.75 81 GLY A O 1
ATOM 654 N N . VAL A 1 82 ? -11.406 4.626 -18.675 1.00 92.31 82 VAL A N 1
ATOM 655 C CA . VAL A 1 82 ? -11.768 3.538 -17.759 1.00 92.31 82 VAL A CA 1
ATOM 656 C C . VAL A 1 82 ? -11.346 3.859 -16.330 1.00 92.31 82 VAL A C 1
ATOM 658 O O . VAL A 1 82 ? -10.165 4.030 -16.017 1.00 92.31 82 VAL A O 1
ATOM 661 N N . SER A 1 83 ? -12.323 3.855 -15.419 1.00 93.75 83 SER A N 1
ATOM 662 C CA . SER A 1 83 ? -12.072 4.012 -13.985 1.00 93.75 83 SER A CA 1
ATOM 663 C C . SER A 1 83 ? -11.223 2.866 -13.420 1.00 93.75 83 SER A C 1
ATOM 665 O O . SER A 1 83 ? -11.547 1.677 -13.557 1.00 93.75 83 SER A O 1
ATOM 667 N N . GLN A 1 84 ? -10.169 3.251 -12.704 1.00 94.56 84 GLN A N 1
ATOM 668 C CA . GLN A 1 84 ? -9.267 2.367 -11.964 1.00 94.56 84 GLN A CA 1
ATOM 669 C C . GLN A 1 84 ? -9.780 2.053 -10.552 1.00 94.56 84 GLN A C 1
ATOM 671 O O . GLN A 1 84 ? -9.135 1.322 -9.804 1.00 94.56 84 GLN A O 1
ATOM 676 N N . LEU A 1 85 ? -10.935 2.598 -10.168 1.00 94.94 85 LEU A N 1
ATOM 677 C CA . LEU A 1 85 ? -11.627 2.250 -8.933 1.00 94.94 85 LEU A CA 1
ATOM 678 C C . LEU A 1 85 ? -12.595 1.085 -9.202 1.00 94.94 85 LEU A C 1
ATOM 680 O O . LEU A 1 85 ? -13.277 1.093 -10.234 1.00 94.94 85 LEU A O 1
ATOM 684 N N . PRO A 1 86 ? -12.643 0.052 -8.342 1.00 94.12 86 PRO A N 1
ATOM 685 C CA . PRO A 1 86 ? -13.624 -1.011 -8.472 1.00 94.12 86 PRO A CA 1
ATOM 686 C C . PRO A 1 86 ? -15.042 -0.507 -8.223 1.00 94.12 86 PRO A C 1
ATOM 688 O O . PRO A 1 86 ? -15.256 0.494 -7.538 1.00 94.12 86 PRO A O 1
ATOM 691 N N . ASP A 1 87 ? -16.003 -1.242 -8.773 1.00 92.69 87 ASP A N 1
ATOM 692 C CA . ASP A 1 87 ? -17.403 -1.096 -8.395 1.00 92.69 87 ASP A CA 1
ATOM 693 C C . ASP A 1 87 ? -17.653 -1.635 -6.972 1.00 92.69 87 ASP A C 1
ATOM 695 O O . ASP A 1 87 ? -16.753 -2.147 -6.298 1.00 92.69 87 ASP A O 1
ATOM 699 N N . GLU A 1 88 ? -18.892 -1.515 -6.498 1.00 92.31 88 GLU A N 1
ATOM 700 C CA . GLU A 1 88 ? -19.280 -1.893 -5.136 1.00 92.31 88 GLU A CA 1
ATOM 701 C C . GLU A 1 88 ? -19.070 -3.378 -4.800 1.00 92.31 88 GLU A C 1
ATOM 703 O O . GLU A 1 88 ? -18.973 -3.717 -3.615 1.00 92.31 88 GLU A O 1
ATOM 708 N N . ARG A 1 89 ? -18.937 -4.260 -5.804 1.00 89.06 89 ARG A N 1
ATOM 709 C CA . ARG A 1 89 ? -18.710 -5.700 -5.602 1.00 89.06 89 ARG A CA 1
ATOM 710 C C . ARG A 1 89 ? -17.359 -5.976 -4.951 1.00 89.06 89 ARG A C 1
ATOM 712 O O . ARG A 1 89 ? -17.222 -6.989 -4.275 1.00 89.06 89 ARG A O 1
ATOM 719 N N . VAL A 1 90 ? -16.380 -5.082 -5.112 1.00 90.25 90 VAL A N 1
ATOM 720 C CA . VAL A 1 90 ? -15.060 -5.197 -4.472 1.00 90.25 90 VAL A CA 1
ATOM 721 C C . VAL A 1 90 ? -14.935 -4.136 -3.380 1.00 90.25 90 VAL A C 1
ATOM 723 O O . VAL A 1 90 ? -14.287 -3.099 -3.537 1.00 90.25 90 VAL A O 1
ATOM 726 N N . SER A 1 91 ? -15.587 -4.414 -2.253 1.00 93.88 91 SER A N 1
ATOM 727 C CA . SER A 1 91 ? -15.532 -3.609 -1.032 1.00 93.88 91 SER A CA 1
ATOM 728 C C . SER A 1 91 ? -14.788 -4.368 0.062 1.00 93.88 91 SER A C 1
ATOM 730 O O . SER A 1 91 ? -15.081 -5.535 0.298 1.00 93.88 91 SER A O 1
ATOM 732 N N . VAL A 1 92 ? -13.898 -3.695 0.794 1.00 94.50 92 VAL A N 1
ATOM 733 C CA . VAL A 1 92 ? -13.295 -4.282 2.003 1.00 94.50 92 VAL A CA 1
ATOM 734 C C . VAL A 1 92 ? -14.391 -4.549 3.036 1.00 94.50 92 VAL A C 1
ATOM 736 O O . VAL A 1 92 ? -15.244 -3.693 3.298 1.00 94.50 92 VAL A O 1
ATOM 739 N N . LYS A 1 93 ? -14.378 -5.730 3.651 1.00 95.75 93 LYS A N 1
ATOM 740 C CA . LYS A 1 93 ? -15.386 -6.145 4.624 1.00 95.75 93 LYS A CA 1
ATOM 741 C C . LYS A 1 93 ? -15.481 -5.163 5.789 1.00 95.75 93 LYS A C 1
ATOM 743 O O . LYS A 1 93 ? -14.495 -4.827 6.437 1.00 95.75 93 LYS A O 1
ATOM 748 N N . GLY A 1 94 ? -16.699 -4.717 6.086 1.00 93.56 94 GLY A N 1
ATOM 749 C CA . GLY A 1 94 ? -16.954 -3.756 7.165 1.00 93.56 94 GLY A CA 1
ATOM 750 C C . GLY A 1 94 ? -16.546 -2.310 6.856 1.00 93.56 94 GLY A C 1
ATOM 751 O O . GLY A 1 94 ? -16.718 -1.453 7.718 1.00 93.56 94 GLY A O 1
ATOM 752 N N . SER A 1 95 ? -16.059 -2.017 5.645 1.00 94.75 95 SER A N 1
ATOM 753 C CA . SER A 1 95 ? -15.821 -0.646 5.189 1.00 94.75 95 SER A CA 1
ATOM 754 C C . SER A 1 95 ? -17.131 0.144 5.107 1.00 94.75 95 SER A C 1
ATOM 756 O O . SER A 1 95 ? -18.129 -0.339 4.552 1.00 94.75 95 SER A O 1
ATOM 758 N N . LYS A 1 96 ? -17.112 1.384 5.613 1.00 94.88 96 LYS A N 1
ATOM 759 C CA . LYS A 1 96 ? -18.203 2.357 5.426 1.00 94.88 96 LYS A CA 1
ATOM 760 C C . LYS A 1 96 ? -18.285 2.868 3.987 1.00 94.88 96 LYS A C 1
ATOM 762 O O . LYS A 1 96 ? -19.363 3.247 3.543 1.00 94.88 96 LYS A O 1
ATOM 767 N N . VAL A 1 97 ? -17.170 2.849 3.258 1.00 94.19 97 VAL A N 1
ATOM 768 C CA . VAL A 1 97 ? -17.105 3.241 1.846 1.00 94.19 97 VAL A CA 1
ATOM 769 C C . VAL A 1 97 ? -17.278 1.996 0.979 1.00 94.19 97 VAL A C 1
ATOM 771 O O . VAL A 1 97 ? -16.520 1.032 1.123 1.00 94.19 97 VAL A O 1
ATOM 774 N N . LYS A 1 98 ? -18.292 1.998 0.110 1.00 94.56 98 LYS A N 1
ATOM 775 C CA . LYS A 1 98 ? -18.549 0.908 -0.840 1.00 94.56 98 LYS A CA 1
ATOM 776 C C . LYS A 1 98 ? -17.730 1.101 -2.113 1.00 94.56 98 LYS A C 1
ATOM 778 O O . LYS A 1 98 ? -17.548 2.222 -2.577 1.00 94.56 98 LYS A O 1
ATOM 783 N N . GLY A 1 99 ? -17.235 -0.007 -2.652 1.00 94.81 99 GLY A N 1
ATOM 784 C CA . GLY A 1 99 ? -16.412 -0.059 -3.852 1.00 94.81 99 GLY A CA 1
ATOM 785 C C . GLY A 1 99 ? -15.055 0.618 -3.696 1.00 94.81 99 GLY A C 1
ATOM 786 O O . GLY A 1 99 ? -14.418 0.590 -2.635 1.00 94.81 99 GLY A O 1
ATOM 787 N N . GLY A 1 100 ? -14.584 1.184 -4.800 1.00 94.62 100 GLY A N 1
ATOM 788 C CA . GLY A 1 100 ? -13.297 1.849 -4.876 1.00 94.62 100 GLY A CA 1
ATOM 789 C C . GLY A 1 100 ? -13.319 3.290 -4.391 1.00 94.62 100 GLY A C 1
ATOM 790 O O . GLY A 1 100 ? -14.265 4.036 -4.624 1.00 94.62 100 GLY A O 1
ATOM 791 N N . TYR A 1 101 ? -12.220 3.711 -3.775 1.00 95.44 101 TYR A N 1
ATOM 792 C CA . TYR A 1 101 ? -12.015 5.087 -3.337 1.00 95.44 101 TYR A CA 1
ATOM 793 C C . TYR A 1 101 ? -10.542 5.492 -3.482 1.00 95.44 101 TYR A C 1
ATOM 795 O O . TYR A 1 101 ? -9.652 4.636 -3.418 1.00 95.44 101 TYR A O 1
ATOM 803 N N . PRO A 1 102 ? -10.262 6.787 -3.719 1.00 95.31 102 PRO A N 1
ATOM 804 C CA . PRO A 1 102 ? -8.897 7.271 -3.897 1.00 95.31 102 PRO A CA 1
ATOM 805 C C . PRO A 1 102 ? -8.081 7.197 -2.598 1.00 95.31 102 PRO A C 1
ATOM 807 O O . PRO A 1 102 ? -8.626 7.004 -1.513 1.00 95.31 102 PRO A O 1
ATOM 810 N N . GLU A 1 103 ? -6.765 7.412 -2.708 1.00 94.06 103 GLU A N 1
ATOM 811 C CA . GLU A 1 103 ? -5.916 7.691 -1.541 1.00 94.06 103 GLU A CA 1
ATOM 812 C C . GLU A 1 103 ? -6.519 8.845 -0.729 1.00 94.06 103 GLU A C 1
ATOM 814 O O . GLU A 1 103 ? -6.932 9.859 -1.297 1.00 94.06 103 GLU A O 1
ATOM 819 N N . ILE A 1 104 ? -6.574 8.687 0.593 1.00 94.25 104 ILE A N 1
ATOM 820 C CA . ILE A 1 104 ? -7.158 9.687 1.479 1.00 94.25 104 ILE A CA 1
ATOM 821 C C . ILE A 1 104 ? -6.165 10.832 1.674 1.00 94.25 104 ILE A C 1
ATOM 823 O O . ILE A 1 104 ? -5.017 10.643 2.097 1.00 94.25 104 ILE A O 1
ATOM 827 N N . THR A 1 105 ? -6.632 12.035 1.367 1.00 94.75 105 THR A N 1
ATOM 828 C CA . THR A 1 105 ? -5.914 13.296 1.530 1.00 94.75 105 THR A CA 1
ATOM 829 C C . THR A 1 105 ? -6.739 14.248 2.379 1.00 94.75 105 THR A C 1
ATOM 831 O O . THR A 1 105 ? -7.944 14.065 2.570 1.00 94.75 105 THR A O 1
ATOM 834 N N . LYS A 1 106 ? -6.096 15.298 2.881 1.00 94.94 106 LYS A N 1
ATOM 835 C CA . LYS A 1 106 ? -6.767 16.349 3.647 1.00 94.94 106 LYS A CA 1
ATOM 836 C C . LYS A 1 106 ? -7.927 16.984 2.875 1.00 94.94 106 LYS A C 1
ATOM 838 O O . LYS A 1 106 ? -8.929 17.358 3.474 1.00 94.94 106 LYS A O 1
ATOM 843 N N . GLU A 1 107 ? -7.799 17.074 1.556 1.00 95.12 107 GLU A N 1
ATOM 844 C CA . GLU A 1 107 ? -8.767 17.706 0.661 1.00 95.12 107 GLU A CA 1
ATOM 845 C C . GLU A 1 107 ? -9.973 16.807 0.364 1.00 95.12 107 GLU A C 1
ATOM 847 O O . GLU A 1 107 ? -11.059 17.316 0.097 1.00 95.12 107 GLU A O 1
ATOM 852 N N . ASN A 1 108 ? -9.812 15.477 0.390 1.00 95.56 108 ASN A N 1
ATOM 853 C CA . ASN A 1 108 ? -10.874 14.551 -0.012 1.00 95.56 108 ASN A CA 1
ATOM 854 C C . ASN A 1 108 ? -11.528 13.777 1.143 1.00 95.56 108 ASN A C 1
ATOM 856 O O . ASN A 1 108 ? -12.610 13.228 0.941 1.00 95.56 108 ASN A O 1
ATOM 860 N N . ILE A 1 109 ? -10.917 13.746 2.329 1.00 96.25 109 ILE A N 1
ATOM 861 C CA . ILE A 1 109 ? -11.333 12.889 3.447 1.00 96.25 109 ILE A CA 1
ATOM 862 C C . ILE A 1 109 ? -12.792 13.093 3.874 1.00 96.25 109 ILE A C 1
ATOM 864 O O . ILE A 1 109 ? -13.499 12.114 4.089 1.00 96.25 109 ILE A O 1
ATOM 868 N N . GLU A 1 110 ? -13.271 14.339 3.943 1.00 96.62 110 GLU A N 1
ATOM 869 C CA . GLU A 1 110 ? -14.660 14.645 4.320 1.00 96.62 110 GLU A CA 1
ATOM 870 C C . GLU A 1 110 ? -15.644 14.062 3.302 1.00 96.62 110 GLU A C 1
ATOM 872 O O . GLU A 1 110 ? -16.628 13.426 3.673 1.00 96.62 110 GLU A O 1
ATOM 877 N N . ARG A 1 111 ? -15.328 14.204 2.008 1.00 96.62 111 ARG A N 1
ATOM 878 C CA . ARG A 1 111 ? -16.141 13.682 0.905 1.00 96.62 111 ARG A CA 1
ATOM 879 C C . ARG A 1 111 ? -16.123 12.158 0.851 1.00 96.62 111 ARG A C 1
ATOM 881 O O . ARG A 1 111 ? -17.166 11.556 0.636 1.00 96.62 111 ARG A O 1
ATOM 888 N N . VAL A 1 112 ? -14.949 11.542 0.996 1.00 95.12 112 VAL A N 1
ATOM 889 C CA . VAL A 1 112 ? -14.799 10.085 0.862 1.00 95.12 112 VAL A CA 1
ATOM 890 C C . VAL A 1 112 ? -15.395 9.358 2.064 1.00 95.12 112 VAL A C 1
ATOM 892 O O . VAL A 1 112 ? -16.078 8.358 1.879 1.00 95.12 112 VAL A O 1
ATOM 895 N N . LEU A 1 113 ? -15.162 9.850 3.284 1.00 95.38 113 LEU A N 1
ATOM 896 C CA . LEU A 1 113 ? -15.635 9.189 4.505 1.00 95.38 113 LEU A CA 1
ATOM 897 C C . LEU A 1 113 ? -17.032 9.645 4.947 1.00 95.38 113 LEU A C 1
ATOM 899 O O . LEU A 1 113 ? -17.592 9.046 5.863 1.00 95.38 113 LEU A O 1
ATOM 903 N N . GLY A 1 114 ? -17.587 10.699 4.339 1.00 94.94 114 GLY A N 1
ATOM 904 C CA . GLY A 1 114 ? -18.871 11.275 4.746 1.00 94.94 114 GLY A CA 1
ATOM 905 C C . GLY A 1 114 ? -18.831 11.891 6.148 1.00 94.94 114 GLY A C 1
ATOM 906 O O . GLY A 1 114 ? -19.812 11.815 6.884 1.00 94.94 114 GLY A O 1
ATOM 907 N N . ILE A 1 115 ? -17.687 12.460 6.541 1.00 95.19 115 ILE A N 1
ATOM 908 C CA . ILE A 1 115 ? -17.466 13.060 7.867 1.00 95.19 115 ILE A CA 1
ATOM 909 C C . ILE A 1 115 ? -17.295 14.576 7.768 1.00 95.19 115 ILE A C 1
ATOM 911 O O . ILE A 1 115 ? -16.999 15.113 6.703 1.00 95.19 115 ILE A O 1
ATOM 915 N N . LYS A 1 116 ? -17.406 15.263 8.909 1.00 94.94 116 LYS A N 1
ATOM 916 C CA . LYS A 1 116 ? -17.093 16.688 9.040 1.00 94.94 116 LYS A CA 1
ATOM 917 C C . LYS A 1 116 ? -15.949 16.869 10.028 1.00 94.94 116 LYS A C 1
ATOM 919 O O . LYS A 1 116 ? -16.082 16.497 11.191 1.00 94.94 116 LYS A O 1
ATOM 924 N N . LEU A 1 117 ? -14.842 17.435 9.563 1.00 94.31 117 LEU A N 1
ATOM 925 C CA . LEU A 1 117 ? -13.683 17.726 10.399 1.00 94.31 117 LEU A CA 1
ATOM 926 C C . LEU A 1 117 ? -13.838 19.088 11.073 1.00 94.31 117 LEU A C 1
ATOM 928 O O . LEU A 1 117 ? -14.311 20.064 10.480 1.00 94.31 117 LEU A O 1
ATOM 932 N N . THR A 1 118 ? -13.370 19.171 12.310 1.00 95.75 118 THR A N 1
ATOM 933 C CA . THR A 1 118 ? -13.208 20.430 13.035 1.00 95.75 118 THR A CA 1
ATOM 934 C C . THR A 1 118 ? -12.097 21.279 12.410 1.00 95.75 118 THR A C 1
ATOM 936 O O . THR A 1 118 ? -11.193 20.778 11.734 1.00 95.75 118 THR A O 1
ATOM 939 N N . GLN A 1 119 ? -12.127 22.594 12.648 1.00 94.50 119 GLN A N 1
ATOM 940 C CA . GLN A 1 119 ? -11.058 23.482 12.175 1.00 94.50 119 GLN A CA 1
ATOM 941 C C . GLN A 1 119 ? -9.693 23.117 12.772 1.00 94.50 119 GLN A C 1
ATOM 943 O O . GLN A 1 119 ? -8.670 23.240 12.098 1.00 94.50 119 GLN A O 1
ATOM 948 N N . GLU A 1 120 ? -9.666 22.635 14.016 1.00 94.50 120 GLU A N 1
ATOM 949 C CA . GLU A 1 120 ? -8.428 22.224 14.669 1.00 94.50 120 GLU A CA 1
ATOM 950 C C . GLU A 1 120 ? -7.827 20.969 14.025 1.00 94.50 120 GLU A C 1
ATOM 952 O O . GLU A 1 120 ? -6.624 20.953 13.747 1.00 94.50 120 GLU A O 1
ATOM 957 N N . GLU A 1 121 ? -8.651 19.958 13.726 1.00 93.94 121 GLU A N 1
ATOM 958 C CA . GLU A 1 121 ? -8.218 18.765 12.990 1.00 93.94 121 GLU A CA 1
ATOM 959 C C . GLU A 1 121 ? -7.646 19.166 11.628 1.00 93.94 121 GLU A C 1
ATOM 961 O O . GLU A 1 121 ? -6.501 18.833 11.314 1.00 93.94 121 GLU A O 1
ATOM 966 N N . LYS A 1 122 ? -8.374 19.996 10.867 1.00 93.19 122 LYS A N 1
ATOM 967 C CA . LYS A 1 122 ? -7.898 20.510 9.574 1.00 93.19 122 LYS A CA 1
ATOM 968 C C . LYS A 1 122 ? -6.571 21.250 9.706 1.00 93.19 122 LYS A C 1
ATOM 970 O O . LYS A 1 122 ? -5.726 21.128 8.827 1.00 93.19 122 LYS A O 1
ATOM 975 N N . ARG A 1 123 ? -6.337 22.008 10.777 1.00 94.44 123 ARG A N 1
ATOM 976 C CA . ARG A 1 123 ? -5.068 22.727 10.967 1.00 94.44 123 ARG A CA 1
ATOM 977 C C . ARG A 1 123 ? -3.893 21.781 11.229 1.00 94.44 123 ARG A C 1
ATOM 979 O O . ARG A 1 123 ? -2.808 22.029 10.715 1.00 94.44 123 ARG A O 1
ATOM 986 N N . LYS A 1 124 ? -4.101 20.716 12.010 1.00 94.31 124 LYS A N 1
ATOM 987 C CA . LYS A 1 124 ? -3.047 19.760 12.404 1.00 94.31 124 LYS A CA 1
ATOM 988 C C . LYS A 1 124 ? -2.700 18.747 11.312 1.00 94.31 124 LYS A C 1
ATOM 990 O O . LYS A 1 124 ? -1.570 18.269 11.272 1.00 94.31 124 LYS A O 1
ATOM 995 N N . MET A 1 125 ? -3.654 18.422 10.443 1.00 93.06 125 MET A N 1
ATOM 996 C CA . MET A 1 125 ? -3.469 17.423 9.393 1.00 93.06 125 MET A CA 1
ATOM 997 C C . MET A 1 125 ? -2.448 17.847 8.335 1.00 93.06 125 MET A C 1
ATOM 999 O O . MET A 1 125 ? -2.534 18.946 7.766 1.00 93.06 125 MET A O 1
ATOM 1003 N N . GLY A 1 126 ? -1.545 16.920 8.008 1.00 91.69 126 GLY A N 1
ATOM 1004 C CA . GLY A 1 126 ? -0.714 16.993 6.804 1.00 91.69 126 GLY A CA 1
ATOM 1005 C C . GLY A 1 126 ? -1.528 16.797 5.519 1.00 91.69 126 GLY A C 1
ATOM 1006 O O . GLY A 1 126 ? -2.688 16.398 5.562 1.00 91.69 126 GLY A O 1
ATOM 1007 N N . ALA A 1 127 ? -0.920 17.069 4.361 1.00 92.94 127 ALA A N 1
ATOM 1008 C CA . ALA A 1 127 ? -1.605 17.006 3.062 1.00 92.94 127 ALA A CA 1
ATOM 1009 C C . ALA A 1 127 ? -2.153 15.603 2.726 1.00 92.94 127 ALA A C 1
ATOM 1011 O O . ALA A 1 127 ? -3.237 15.454 2.173 1.00 92.94 127 ALA A O 1
ATOM 1012 N N . ASN A 1 128 ? -1.418 14.550 3.078 1.00 91.12 128 ASN A N 1
ATOM 1013 C CA . ASN A 1 128 ? -1.832 13.163 2.879 1.00 91.12 128 ASN A CA 1
ATOM 1014 C C . ASN A 1 128 ? -1.276 12.276 3.995 1.00 91.12 128 ASN A C 1
ATOM 1016 O O . ASN A 1 128 ? -0.407 12.699 4.758 1.00 91.12 128 ASN A O 1
ATOM 1020 N N . TRP A 1 129 ? -1.733 11.025 4.050 1.00 88.00 129 TRP A N 1
ATOM 1021 C CA . TRP A 1 129 ? -1.369 10.074 5.106 1.00 88.00 129 TRP A CA 1
ATOM 1022 C C . TRP A 1 129 ? 0.144 9.838 5.272 1.00 88.00 129 TRP A C 1
ATOM 1024 O O . TRP A 1 129 ? 0.581 9.433 6.345 1.00 88.00 129 TRP A O 1
ATOM 1034 N N . LYS A 1 130 ? 0.964 10.087 4.239 1.00 87.00 130 LYS A N 1
ATOM 1035 C CA . LYS A 1 130 ? 2.426 9.889 4.288 1.00 87.00 130 LYS A CA 1
ATOM 1036 C C . LYS A 1 130 ? 3.128 10.997 5.070 1.00 87.00 130 LYS A C 1
ATOM 1038 O O . LYS A 1 130 ? 4.184 10.760 5.645 1.00 87.00 130 LYS A O 1
ATOM 1043 N N . VAL A 1 131 ? 2.565 12.205 5.035 1.00 89.38 131 VAL A N 1
ATOM 1044 C CA . VAL A 1 131 ? 3.131 13.421 5.644 1.00 89.38 131 VAL A CA 1
ATOM 1045 C C . VAL A 1 131 ? 2.278 13.944 6.802 1.00 89.38 131 VAL A C 1
ATOM 1047 O O . VAL A 1 131 ? 2.586 14.983 7.380 1.00 89.38 131 VAL A O 1
ATOM 1050 N N . ASP A 1 132 ? 1.205 13.237 7.155 1.00 90.12 132 ASP A N 1
ATOM 1051 C CA . ASP A 1 132 ? 0.360 13.571 8.292 1.00 90.12 132 ASP A CA 1
ATOM 1052 C C . ASP A 1 132 ? 0.982 13.086 9.606 1.00 90.12 132 ASP A C 1
ATOM 1054 O O . ASP A 1 132 ? 0.774 11.959 10.055 1.00 90.12 132 ASP A O 1
ATOM 1058 N N . LEU A 1 133 ? 1.749 13.970 10.245 1.00 88.69 133 LEU A N 1
ATOM 1059 C CA . LEU A 1 133 ? 2.351 13.699 11.551 1.00 88.69 133 LEU A CA 1
ATOM 1060 C C . LEU A 1 133 ? 1.323 13.682 12.692 1.00 88.69 133 LEU A C 1
ATOM 1062 O O . LEU A 1 133 ? 1.628 13.143 13.755 1.00 88.69 133 LEU A O 1
ATOM 1066 N N . SER A 1 134 ? 0.123 14.237 12.482 1.00 90.56 134 SER A N 1
ATOM 1067 C CA . SER A 1 134 ? -0.935 14.244 13.497 1.00 90.56 134 SER A CA 1
ATOM 1068 C C . SER A 1 134 ? -1.562 12.861 13.701 1.00 90.56 134 SER A C 1
ATOM 1070 O O . SER A 1 134 ? -2.001 12.543 14.802 1.00 90.56 134 SER A O 1
ATOM 1072 N N . GLY A 1 135 ? -1.575 12.023 12.657 1.00 89.69 135 GLY A N 1
ATOM 1073 C CA . GLY A 1 135 ? -2.232 10.716 12.659 1.00 89.69 135 GLY A CA 1
ATOM 1074 C C . GLY A 1 135 ? -3.756 10.771 12.508 1.00 89.69 135 GLY A C 1
ATOM 1075 O O . GLY A 1 135 ? -4.383 9.713 12.476 1.00 89.69 135 GLY A O 1
ATOM 1076 N N . ILE A 1 136 ? -4.343 11.963 12.368 1.00 93.94 136 ILE A N 1
ATOM 1077 C CA . ILE A 1 136 ? -5.794 12.163 12.270 1.00 93.94 136 ILE A CA 1
ATOM 1078 C C . ILE A 1 136 ? -6.352 11.476 11.020 1.00 93.94 136 ILE A C 1
ATOM 1080 O O . ILE A 1 136 ? -7.409 10.852 11.091 1.00 93.94 136 ILE A O 1
ATOM 1084 N N . ILE A 1 137 ? -5.639 11.514 9.882 1.00 94.31 137 ILE A N 1
ATOM 1085 C CA . ILE A 1 137 ? -6.087 10.801 8.672 1.00 94.31 137 ILE A CA 1
ATOM 1086 C C . ILE A 1 137 ? -6.243 9.304 8.964 1.00 94.31 137 ILE A C 1
ATOM 1088 O O . ILE A 1 137 ? -7.262 8.710 8.612 1.00 94.31 137 ILE A O 1
ATOM 1092 N N . GLN A 1 138 ? -5.253 8.699 9.628 1.00 93.38 138 GLN A N 1
ATOM 1093 C CA . GLN A 1 138 ? -5.287 7.280 9.977 1.00 93.38 138 GLN A CA 1
ATOM 1094 C C . GLN A 1 138 ? -6.423 6.969 10.954 1.00 93.38 138 GLN A C 1
ATOM 1096 O O . GLN A 1 138 ? -7.135 5.988 10.763 1.00 93.38 138 GLN A O 1
ATOM 1101 N N . GLU A 1 139 ? -6.622 7.813 11.966 1.00 93.81 139 GLU A N 1
ATOM 1102 C CA . GLU A 1 139 ? -7.684 7.655 12.960 1.00 93.81 139 GLU A CA 1
ATOM 1103 C C . GLU A 1 139 ? -9.076 7.648 12.318 1.00 93.81 139 GLU A C 1
ATOM 1105 O O . GLU A 1 139 ? -9.831 6.693 12.500 1.00 93.81 139 GLU A O 1
ATOM 1110 N N . LYS A 1 140 ? -9.390 8.637 11.473 1.00 95.81 140 LYS A N 1
ATOM 1111 C CA . LYS A 1 140 ? -10.682 8.686 10.769 1.00 95.81 140 LYS A CA 1
ATOM 1112 C C . LYS A 1 140 ? -10.866 7.514 9.804 1.00 95.81 140 LYS A C 1
ATOM 1114 O O . LYS A 1 140 ? -11.967 6.982 9.673 1.00 95.81 140 LYS A O 1
ATOM 1119 N N . CYS A 1 141 ? -9.791 7.070 9.152 1.00 95.19 141 CYS A N 1
ATOM 1120 C CA . CYS A 1 141 ? -9.840 5.883 8.298 1.00 95.19 141 CYS A CA 1
ATOM 1121 C C . CYS A 1 141 ? -10.127 4.610 9.105 1.00 95.19 141 CYS A C 1
ATOM 1123 O O . CYS A 1 141 ? -10.927 3.779 8.674 1.00 95.19 141 CYS A O 1
ATOM 1125 N N . ASN A 1 142 ? -9.552 4.483 10.304 1.00 94.50 142 ASN A N 1
ATOM 1126 C CA . ASN A 1 142 ? -9.834 3.376 11.214 1.00 94.50 142 ASN A CA 1
ATOM 1127 C C . ASN A 1 142 ? -11.297 3.353 11.660 1.00 94.50 142 ASN A C 1
ATOM 1129 O O . ASN A 1 142 ? -11.927 2.297 11.618 1.00 94.50 142 ASN A O 1
ATOM 1133 N N . GLU A 1 143 ? -11.854 4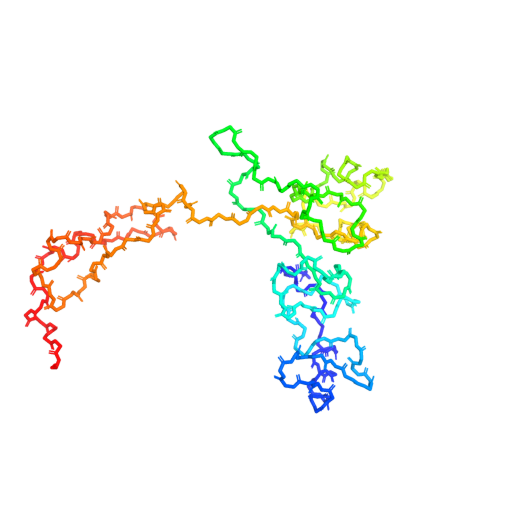.508 12.030 1.00 95.44 143 GLU A N 1
ATOM 1134 C CA . GLU A 1 143 ? -13.271 4.654 12.394 1.00 95.44 143 GLU A CA 1
ATOM 1135 C C . GLU A 1 143 ? -14.217 4.278 11.245 1.00 95.44 143 GLU A C 1
ATOM 1137 O O . GLU A 1 143 ? -15.343 3.826 11.474 1.00 95.44 143 GLU A O 1
ATOM 1142 N N . ALA A 1 144 ? -13.779 4.484 10.003 1.00 95.94 144 ALA A N 1
ATOM 1143 C CA . ALA A 1 144 ? -14.523 4.136 8.799 1.00 95.94 144 ALA A CA 1
ATOM 1144 C C . ALA A 1 144 ? -14.225 2.725 8.260 1.00 95.94 144 ALA A C 1
ATOM 1146 O O . ALA A 1 144 ? -14.889 2.289 7.318 1.00 95.94 144 ALA A O 1
ATOM 1147 N N . GLY A 1 145 ? -13.271 1.997 8.849 1.00 95.06 145 GLY A N 1
ATOM 1148 C CA . GLY A 1 145 ? -12.875 0.665 8.389 1.00 95.06 145 GLY A CA 1
ATOM 1149 C C . GLY A 1 145 ? -12.231 0.660 6.998 1.00 95.06 145 GLY A C 1
ATOM 1150 O O . GLY A 1 145 ? -12.329 -0.342 6.293 1.00 95.06 145 GLY A O 1
ATOM 1151 N N . VAL A 1 146 ? -11.598 1.765 6.594 1.00 95.00 146 VAL A N 1
ATOM 1152 C CA . VAL A 1 146 ? -10.975 1.941 5.272 1.00 95.00 146 VAL A CA 1
ATOM 1153 C C . VAL A 1 146 ? -9.456 2.039 5.367 1.00 95.00 146 VAL A C 1
ATOM 1155 O O . VAL A 1 146 ? -8.899 2.443 6.386 1.00 95.00 146 VAL A O 1
ATOM 1158 N N . CYS A 1 147 ? -8.766 1.715 4.279 1.00 93.69 147 CYS A N 1
ATOM 1159 C CA . CYS A 1 147 ? -7.322 1.875 4.171 1.00 93.69 147 CYS A CA 1
ATOM 1160 C C . CYS A 1 147 ? -6.973 3.295 3.722 1.00 93.69 147 CYS A C 1
ATOM 1162 O O . CYS A 1 147 ? -7.491 3.785 2.722 1.00 93.69 147 CYS A O 1
ATOM 1164 N N . VAL A 1 148 ? -6.014 3.937 4.392 1.00 92.69 148 VAL A N 1
ATOM 1165 C CA . VAL A 1 148 ? -5.592 5.317 4.076 1.00 92.69 148 VAL A CA 1
ATOM 1166 C C . VAL A 1 148 ? -5.116 5.509 2.632 1.00 92.69 148 VAL A C 1
ATOM 1168 O O . VAL A 1 148 ? -5.211 6.607 2.088 1.00 92.69 148 VAL A O 1
ATOM 1171 N N . TYR A 1 149 ? -4.606 4.456 1.986 1.00 92.25 149 TYR A N 1
ATOM 1172 C CA . TYR A 1 149 ? -4.090 4.544 0.622 1.00 92.25 149 TYR A CA 1
ATOM 1173 C C . TYR A 1 149 ? -5.142 4.337 -0.477 1.00 92.25 149 TYR A C 1
ATOM 1175 O O . TYR A 1 149 ? -4.778 4.392 -1.653 1.00 92.25 149 TYR A O 1
ATOM 1183 N N . GLY A 1 150 ? -6.405 4.078 -0.128 1.00 93.62 150 GLY A N 1
ATOM 1184 C CA . GLY A 1 150 ? -7.480 3.829 -1.090 1.00 93.62 150 GLY A CA 1
ATOM 1185 C C . GLY A 1 150 ? -7.845 2.353 -1.294 1.00 93.62 150 GLY A C 1
ATOM 1186 O O . GLY A 1 150 ? -7.281 1.455 -0.670 1.00 93.62 150 GLY A O 1
ATOM 1187 N N . ASN A 1 151 ? -8.782 2.123 -2.215 1.00 95.38 151 ASN A N 1
ATOM 1188 C CA . ASN A 1 151 ? -9.158 0.814 -2.750 1.00 95.38 151 ASN A CA 1
ATOM 1189 C C . ASN A 1 151 ? -9.366 0.933 -4.265 1.00 95.38 151 ASN A C 1
ATOM 1191 O O . ASN A 1 151 ? -10.189 1.726 -4.720 1.00 95.38 151 ASN A O 1
ATOM 1195 N N . ALA A 1 152 ? -8.609 0.172 -5.040 1.00 94.31 152 ALA A N 1
ATOM 1196 C CA . ALA A 1 152 ? -8.489 0.311 -6.482 1.00 94.31 152 ALA A CA 1
ATOM 1197 C C . ALA A 1 152 ? -8.446 -1.049 -7.182 1.00 94.31 152 ALA A C 1
ATOM 1199 O O . ALA A 1 152 ? -8.553 -2.093 -6.549 1.00 94.31 152 ALA A O 1
ATOM 1200 N N . LYS A 1 153 ? -8.326 -1.039 -8.507 1.00 92.94 153 LYS A N 1
ATOM 1201 C CA . LYS A 1 153 ? -8.115 -2.243 -9.309 1.00 92.94 153 LYS A CA 1
ATOM 1202 C C . LYS A 1 153 ? -6.622 -2.508 -9.442 1.00 92.94 153 LYS A C 1
ATOM 1204 O O . LYS A 1 153 ? -5.837 -1.574 -9.586 1.00 92.94 153 LYS A O 1
ATOM 1209 N N . ALA A 1 154 ? -6.235 -3.778 -9.439 1.00 91.19 154 ALA A N 1
ATOM 1210 C CA . ALA A 1 154 ? -4.931 -4.174 -9.950 1.00 91.19 154 ALA A CA 1
ATOM 1211 C C . ALA A 1 154 ? -4.906 -4.027 -11.482 1.00 91.19 154 ALA A C 1
ATOM 1213 O O . ALA A 1 154 ? -5.948 -4.096 -12.137 1.00 91.19 154 ALA A O 1
ATOM 1214 N N . ARG A 1 155 ? -3.715 -3.849 -12.060 1.00 89.94 155 ARG A N 1
ATOM 1215 C CA . ARG A 1 155 ? -3.524 -3.784 -13.516 1.00 89.94 155 ARG A CA 1
ATOM 1216 C C . ARG A 1 155 ? -2.553 -4.864 -13.977 1.00 89.94 155 ARG A C 1
ATOM 1218 O O . ARG A 1 155 ? -1.505 -5.040 -13.365 1.00 89.94 155 ARG A O 1
ATOM 1225 N N . ALA A 1 156 ? -2.891 -5.539 -15.072 1.00 89.75 156 ALA A N 1
ATOM 1226 C CA . ALA A 1 156 ? -1.976 -6.439 -15.777 1.00 89.75 156 ALA A CA 1
ATOM 1227 C C . ALA A 1 156 ? -1.139 -5.694 -16.834 1.00 89.75 156 ALA A C 1
ATOM 1229 O O . ALA A 1 156 ? 0.012 -6.042 -17.073 1.00 89.75 156 ALA A O 1
ATOM 1230 N N . LYS A 1 157 ? -1.709 -4.640 -17.439 1.00 91.75 157 LYS A N 1
ATOM 1231 C CA . LYS A 1 157 ? -1.024 -3.750 -18.384 1.00 91.75 157 LYS A CA 1
ATOM 1232 C C . LYS A 1 157 ? -0.458 -2.541 -17.642 1.00 91.75 157 LYS A C 1
ATOM 1234 O O . LY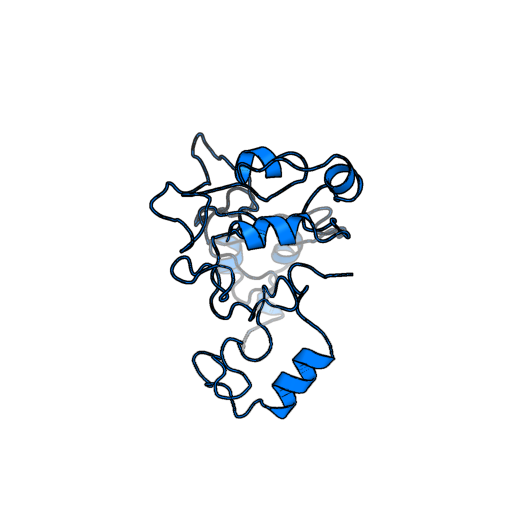S A 1 157 ? -1.200 -1.814 -16.986 1.00 91.75 157 LYS A O 1
ATOM 1239 N N . VAL A 1 158 ? 0.841 -2.300 -17.771 1.00 92.31 158 VAL A N 1
ATOM 1240 C CA . VAL A 1 158 ? 1.574 -1.220 -17.098 1.00 92.31 158 VAL A CA 1
ATOM 1241 C C . VAL A 1 158 ? 1.971 -0.155 -18.120 1.00 92.31 158 VAL A C 1
ATOM 1243 O O . VAL A 1 158 ? 3.116 -0.056 -18.534 1.00 92.31 158 VAL A O 1
ATOM 1246 N N . TRP A 1 159 ? 1.018 0.676 -18.537 1.00 91.62 159 TRP A N 1
ATOM 1247 C CA . TRP A 1 159 ? 1.219 1.699 -19.582 1.00 91.62 159 TRP A CA 1
ATOM 1248 C C . TRP A 1 159 ? 2.296 2.751 -19.275 1.00 91.62 159 TRP A C 1
ATOM 1250 O O . TRP A 1 159 ? 2.703 3.491 -20.160 1.00 91.62 159 TRP A O 1
ATOM 1260 N N . THR A 1 160 ? 2.757 2.835 -18.029 1.00 89.31 160 THR A N 1
ATOM 1261 C CA . THR A 1 160 ? 3.834 3.742 -17.612 1.00 89.31 160 THR A CA 1
ATOM 1262 C C . THR A 1 160 ? 5.234 3.172 -17.847 1.00 89.31 160 THR A C 1
ATOM 1264 O O . THR A 1 160 ? 6.206 3.884 -17.625 1.00 89.31 160 THR A O 1
ATOM 1267 N N . PHE A 1 161 ? 5.361 1.884 -18.183 1.00 89.94 161 PHE A N 1
ATOM 1268 C CA . PHE A 1 161 ? 6.654 1.221 -18.380 1.00 89.94 161 PHE A CA 1
ATOM 1269 C C . PHE A 1 161 ? 7.010 1.132 -19.871 1.00 89.94 161 PHE A C 1
ATOM 1271 O O . PHE A 1 161 ? 6.098 1.110 -20.701 1.00 89.94 161 PHE A O 1
ATOM 1278 N N . PRO A 1 162 ? 8.310 1.016 -20.220 1.00 89.56 162 PRO A N 1
ATOM 1279 C CA . PRO A 1 162 ? 8.745 0.809 -21.606 1.00 89.56 162 PRO A CA 1
ATOM 1280 C C . PRO A 1 162 ? 8.103 -0.421 -22.256 1.00 89.56 162 PRO A C 1
ATOM 1282 O O . PRO A 1 162 ? 7.727 -0.391 -23.426 1.00 89.56 162 PRO A O 1
ATOM 1285 N N . ASP A 1 163 ? 7.928 -1.486 -21.472 1.00 92.75 163 ASP A N 1
ATOM 1286 C CA . ASP A 1 163 ? 7.135 -2.652 -21.836 1.00 92.75 163 ASP A CA 1
ATOM 1287 C C . ASP A 1 163 ? 5.871 -2.731 -20.980 1.00 92.75 163 ASP A C 1
ATOM 1289 O O . ASP A 1 163 ? 5.936 -3.098 -19.804 1.00 92.75 163 ASP A O 1
ATOM 1293 N N . PRO A 1 164 ? 4.696 -2.422 -21.557 1.00 93.56 164 PRO A N 1
ATOM 1294 C CA . PRO A 1 164 ? 3.437 -2.470 -20.820 1.00 93.56 164 PRO A CA 1
ATOM 1295 C C . PRO A 1 164 ? 2.977 -3.877 -20.442 1.00 93.56 164 PRO A C 1
ATOM 1297 O O . PRO A 1 164 ? 2.063 -4.020 -19.636 1.00 93.56 164 PRO A O 1
ATOM 1300 N N . VAL A 1 165 ? 3.567 -4.901 -21.049 1.00 94.25 165 VAL A N 1
ATOM 1301 C CA . VAL A 1 165 ? 3.319 -6.318 -20.782 1.00 94.25 165 VAL A CA 1
ATOM 1302 C C . VAL A 1 165 ? 4.662 -7.043 -20.743 1.00 94.25 165 VAL A C 1
ATOM 1304 O O . VAL A 1 165 ? 5.599 -6.564 -21.386 1.00 94.25 165 VAL A O 1
ATOM 1307 N N . PRO A 1 166 ? 4.782 -8.178 -20.033 1.00 92.19 166 PRO A N 1
ATOM 1308 C CA . PRO A 1 166 ? 6.018 -8.948 -20.011 1.00 92.19 166 PRO A CA 1
ATOM 1309 C C . PRO A 1 166 ? 6.492 -9.284 -21.428 1.00 92.19 166 PRO A C 1
ATOM 1311 O O . PRO A 1 166 ? 5.752 -9.870 -22.220 1.00 92.19 166 PRO A O 1
ATOM 1314 N N . LYS A 1 167 ? 7.730 -8.902 -21.739 1.00 91.94 167 LYS A N 1
ATOM 1315 C CA . LYS A 1 167 ? 8.423 -9.261 -22.975 1.00 91.94 167 LYS A CA 1
ATOM 1316 C C . LYS A 1 167 ? 9.776 -9.849 -22.626 1.00 91.94 167 LYS A C 1
ATOM 1318 O O . LYS A 1 167 ? 10.414 -9.415 -21.669 1.00 91.94 167 LYS A O 1
ATOM 1323 N N . HIS A 1 168 ? 10.207 -10.822 -23.419 1.00 94.06 168 HIS A N 1
ATOM 1324 C CA . HIS A 1 168 ? 11.558 -11.353 -23.310 1.00 94.06 168 HIS A CA 1
ATOM 1325 C C . HIS A 1 168 ? 12.572 -10.303 -23.774 1.00 94.06 168 HIS A C 1
ATOM 1327 O O . HIS A 1 168 ? 12.394 -9.702 -24.836 1.00 94.06 168 HIS A O 1
ATOM 1333 N N . ARG A 1 169 ? 13.621 -10.095 -22.975 1.00 94.62 169 ARG A N 1
ATOM 1334 C CA . ARG A 1 169 ? 14.789 -9.272 -23.298 1.00 94.62 169 ARG A CA 1
ATOM 1335 C C . ARG A 1 169 ? 16.030 -9.987 -22.803 1.00 94.62 169 ARG A C 1
ATOM 1337 O O . ARG A 1 169 ? 16.047 -10.479 -21.676 1.00 94.62 169 ARG A O 1
ATOM 1344 N N . GLU A 1 170 ? 17.058 -10.026 -23.633 1.00 94.88 170 GLU A N 1
ATOM 1345 C CA . GLU A 1 170 ? 18.340 -10.589 -23.241 1.00 94.88 170 GLU A CA 1
ATOM 1346 C C . GLU A 1 170 ? 19.035 -9.698 -22.200 1.00 94.88 170 GLU A C 1
ATOM 1348 O O . GLU A 1 170 ? 18.900 -8.467 -22.250 1.00 94.88 170 GLU A O 1
ATOM 1353 N N . PRO A 1 171 ? 19.795 -10.295 -21.265 1.00 93.38 171 PRO A N 1
ATOM 1354 C CA . PRO A 1 171 ? 20.637 -9.542 -20.345 1.00 93.38 171 PRO A CA 1
ATOM 1355 C C . PRO A 1 171 ? 21.706 -8.750 -21.108 1.00 93.38 171 PRO A C 1
ATOM 1357 O O . PRO A 1 171 ? 22.032 -9.067 -22.253 1.00 93.38 171 PRO A O 1
ATOM 1360 N N . ILE A 1 172 ? 22.268 -7.720 -20.467 1.00 93.00 172 ILE A N 1
ATOM 1361 C CA . ILE A 1 172 ? 23.305 -6.864 -21.073 1.00 93.00 172 ILE A CA 1
ATOM 1362 C C . ILE A 1 172 ? 24.495 -7.720 -21.537 1.00 93.00 172 ILE A C 1
ATOM 1364 O O . ILE A 1 172 ? 24.880 -7.645 -22.697 1.00 93.00 172 ILE A O 1
ATOM 1368 N N . HIS A 1 173 ? 24.994 -8.611 -20.675 1.00 91.81 173 HIS A N 1
ATOM 1369 C CA . HIS A 1 173 ? 25.993 -9.620 -21.040 1.00 91.81 173 HIS A CA 1
ATOM 1370 C C . HIS A 1 173 ? 25.300 -10.973 -21.217 1.00 91.81 173 HIS A C 1
ATOM 1372 O O . HIS A 1 173 ? 25.081 -11.701 -20.248 1.00 91.81 173 HIS A O 1
ATOM 1378 N N . SER A 1 174 ? 24.898 -11.289 -22.449 1.00 89.69 174 SER A N 1
ATOM 1379 C CA . SER A 1 174 ? 24.270 -12.574 -22.774 1.00 89.69 174 SER A CA 1
ATOM 1380 C C . SER A 1 174 ? 25.277 -13.546 -23.401 1.00 89.69 174 SER A C 1
ATOM 1382 O O . SER A 1 174 ? 26.011 -13.147 -24.308 1.00 89.69 174 SER A O 1
ATOM 1384 N N . PRO A 1 175 ? 25.260 -14.841 -23.022 1.00 90.56 175 PRO A N 1
ATOM 1385 C CA . PRO A 1 175 ? 26.000 -15.886 -23.732 1.00 90.56 175 PRO A CA 1
ATOM 1386 C C . PRO A 1 175 ? 25.395 -16.205 -25.111 1.00 90.56 175 PRO A C 1
ATOM 1388 O O . PRO A 1 175 ? 25.936 -17.006 -25.867 1.00 90.56 175 PRO A O 1
ATOM 1391 N N . ARG A 1 176 ? 24.244 -15.613 -25.452 1.00 90.94 176 ARG A N 1
ATOM 1392 C CA . ARG A 1 176 ? 23.507 -15.844 -26.696 1.00 90.94 176 ARG A CA 1
ATOM 1393 C C . ARG A 1 176 ? 23.367 -14.549 -27.478 1.00 90.94 176 ARG A C 1
ATOM 1395 O O . ARG A 1 176 ? 22.292 -13.958 -27.577 1.00 90.94 176 ARG A O 1
ATOM 1402 N N . PHE A 1 177 ? 24.467 -14.115 -28.086 1.00 91.00 177 PHE A N 1
ATOM 1403 C CA . PHE A 1 177 ? 24.487 -12.887 -28.883 1.00 91.00 177 PHE A CA 1
ATOM 1404 C C . PHE A 1 177 ? 23.548 -12.942 -30.105 1.00 91.00 177 PHE A C 1
ATOM 1406 O O . PHE A 1 177 ? 23.039 -11.922 -30.572 1.00 91.00 177 PHE A O 1
ATOM 1413 N N . ASP A 1 178 ? 23.237 -14.141 -30.602 1.00 92.56 178 ASP A N 1
ATOM 1414 C CA . ASP A 1 178 ? 22.201 -14.347 -31.616 1.00 92.56 178 ASP A CA 1
ATOM 1415 C C . ASP A 1 178 ? 20.796 -13.967 -31.116 1.00 92.56 178 ASP A C 1
ATOM 1417 O O . ASP A 1 178 ? 19.991 -13.436 -31.886 1.00 92.56 178 ASP A O 1
ATOM 1421 N N . LEU A 1 179 ? 20.506 -14.203 -29.832 1.00 93.94 179 LEU A N 1
ATOM 1422 C CA . LEU A 1 179 ? 19.255 -13.803 -29.192 1.00 93.94 179 LEU A CA 1
ATOM 1423 C C . LEU A 1 179 ? 19.243 -12.317 -28.852 1.00 93.94 179 LEU A C 1
ATOM 1425 O O . LEU A 1 179 ? 18.191 -11.699 -28.981 1.00 93.94 179 LEU A O 1
ATOM 1429 N N . VAL A 1 180 ? 20.392 -11.722 -28.520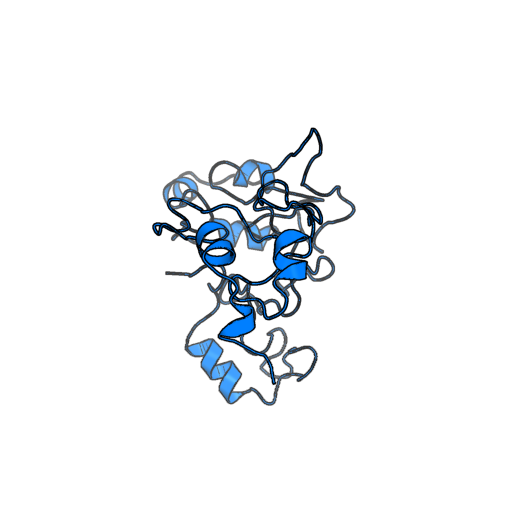 1.00 94.25 180 VAL A N 1
ATOM 1430 C CA . VAL A 1 180 ? 20.514 -10.278 -28.239 1.00 94.25 180 VAL A CA 1
ATOM 1431 C C . VAL A 1 180 ? 20.016 -9.449 -29.424 1.00 94.25 180 VAL A C 1
ATOM 1433 O O . VAL A 1 180 ? 19.279 -8.480 -29.250 1.00 94.25 180 VAL A O 1
ATOM 1436 N N . LYS A 1 181 ? 20.319 -9.887 -30.651 1.00 91.62 181 LYS A N 1
ATOM 1437 C CA . LYS A 1 181 ? 19.831 -9.246 -31.884 1.00 91.62 181 LYS A CA 1
ATOM 1438 C C . LYS A 1 181 ? 18.313 -9.352 -32.069 1.00 91.62 181 LYS A C 1
ATOM 1440 O O . LYS A 1 181 ? 17.719 -8.481 -32.697 1.00 91.62 181 LYS A O 1
ATOM 1445 N N . LYS A 1 182 ? 17.689 -10.421 -31.566 1.00 94.19 182 LYS A N 1
ATOM 1446 C CA . LYS A 1 182 ? 16.240 -10.671 -31.686 1.00 94.19 182 LYS A CA 1
ATOM 1447 C C . LYS A 1 182 ? 15.444 -10.021 -30.553 1.00 94.19 182 LYS A C 1
ATOM 1449 O O . LYS A 1 182 ? 14.337 -9.545 -30.784 1.00 94.19 182 LYS A O 1
ATOM 1454 N N . TYR A 1 183 ? 16.011 -10.001 -29.351 1.00 95.19 183 TYR A N 1
ATOM 1455 C CA . TYR A 1 183 ? 15.372 -9.567 -28.112 1.00 95.19 183 TYR A CA 1
ATOM 1456 C C . TYR A 1 183 ? 16.292 -8.609 -27.340 1.00 95.19 183 TYR A C 1
ATOM 1458 O O . TYR A 1 183 ? 16.755 -8.943 -26.248 1.00 95.19 183 TYR A O 1
ATOM 1466 N N . PRO A 1 184 ? 16.586 -7.421 -27.895 1.00 95.00 184 PRO A N 1
ATOM 1467 C CA . PRO A 1 184 ? 17.492 -6.479 -27.255 1.00 95.00 184 PRO A CA 1
ATOM 1468 C C . PRO A 1 184 ? 16.930 -5.963 -25.925 1.00 95.00 184 PRO A C 1
ATOM 1470 O O . PRO A 1 184 ? 15.714 -5.939 -25.691 1.00 95.00 184 PRO A O 1
ATOM 1473 N N . THR A 1 185 ? 17.827 -5.495 -25.060 1.00 94.88 185 THR A N 1
ATOM 1474 C CA . THR A 1 185 ? 17.474 -4.794 -23.823 1.00 94.88 185 THR A CA 1
ATOM 1475 C C . THR A 1 185 ? 16.854 -3.413 -24.109 1.00 94.88 185 THR A C 1
ATOM 1477 O O . THR A 1 185 ? 16.537 -3.073 -25.253 1.00 94.88 185 THR A O 1
ATOM 1480 N N . TYR A 1 186 ? 16.591 -2.631 -23.064 1.00 93.94 186 TYR A N 1
ATOM 1481 C CA . TYR A 1 186 ? 16.038 -1.279 -23.171 1.00 93.94 186 TYR A CA 1
ATOM 1482 C C . TYR A 1 186 ? 16.993 -0.317 -23.885 1.00 93.94 186 TYR A C 1
ATOM 1484 O O . TYR A 1 186 ? 18.204 -0.502 -23.847 1.00 93.94 186 TYR A O 1
ATOM 1492 N N . GLU A 1 187 ? 16.453 0.739 -24.494 1.00 94.12 187 GLU A N 1
ATOM 1493 C CA . GLU A 1 187 ? 17.279 1.873 -24.925 1.00 94.12 187 GLU A CA 1
ATOM 1494 C C . GLU A 1 187 ? 17.988 2.505 -23.718 1.00 94.12 187 GLU A C 1
ATOM 1496 O O . GLU A 1 187 ? 17.510 2.401 -22.581 1.00 94.12 187 GLU A O 1
ATOM 1501 N N . ASP A 1 188 ? 19.119 3.161 -23.969 1.00 95.31 188 ASP A N 1
ATOM 1502 C CA . ASP A 1 188 ? 19.870 3.864 -22.931 1.00 95.31 188 ASP A CA 1
ATOM 1503 C C . ASP A 1 188 ? 18.999 4.918 -22.247 1.00 95.31 188 ASP A C 1
ATOM 1505 O O . ASP A 1 188 ? 18.199 5.613 -22.880 1.00 95.31 188 ASP A O 1
ATOM 1509 N N . GLN A 1 189 ? 19.151 5.031 -20.931 1.00 93.56 189 GLN A N 1
ATOM 1510 C CA . GLN A 1 189 ? 18.320 5.904 -20.115 1.00 93.56 189 GLN A CA 1
ATOM 1511 C C . GLN A 1 189 ? 19.170 6.993 -19.482 1.00 93.56 189 GLN A C 1
ATOM 1513 O O . GLN A 1 189 ? 20.005 6.728 -18.619 1.00 93.56 189 GLN A O 1
ATOM 1518 N N . THR A 1 190 ? 18.906 8.235 -19.867 1.00 93.44 190 THR A N 1
ATOM 1519 C CA . THR A 1 190 ? 19.426 9.406 -19.161 1.00 93.44 190 THR A CA 1
ATOM 1520 C C . THR A 1 190 ? 18.664 9.584 -17.852 1.00 93.44 190 THR A C 1
ATOM 1522 O O . THR A 1 190 ? 17.435 9.482 -17.829 1.00 93.44 190 THR A O 1
ATOM 1525 N N . ASN A 1 191 ? 19.372 9.895 -16.765 1.00 89.25 191 ASN A N 1
ATOM 1526 C CA . ASN A 1 191 ? 18.768 10.204 -15.466 1.00 89.25 191 ASN A CA 1
ATOM 1527 C C . ASN A 1 191 ? 17.847 9.084 -14.916 1.00 89.25 191 ASN A C 1
ATOM 1529 O O . ASN A 1 191 ? 16.856 9.353 -14.228 1.00 89.25 191 ASN A O 1
ATOM 1533 N N . ASN A 1 192 ? 18.180 7.816 -15.165 1.00 89.62 192 ASN A N 1
ATOM 1534 C CA . ASN A 1 192 ? 17.543 6.685 -14.497 1.00 89.62 192 ASN A CA 1
ATOM 1535 C C . ASN A 1 192 ? 17.907 6.710 -13.003 1.00 89.62 192 ASN A C 1
ATOM 1537 O O . ASN A 1 192 ? 19.009 6.352 -12.598 1.00 89.62 192 ASN A O 1
ATOM 1541 N N . PHE A 1 193 ? 16.992 7.218 -12.175 1.00 89.31 193 PHE A N 1
ATOM 1542 C CA . PHE A 1 193 ? 17.229 7.494 -10.753 1.00 89.31 193 PHE A CA 1
ATOM 1543 C C . PHE A 1 193 ? 18.461 8.373 -10.477 1.00 89.31 193 PHE A C 1
ATOM 1545 O O . PHE A 1 193 ? 19.169 8.147 -9.495 1.00 89.31 193 PHE A O 1
ATOM 1552 N N . ARG A 1 194 ? 18.663 9.437 -11.271 1.00 93.81 194 ARG A N 1
ATOM 1553 C CA . ARG A 1 194 ? 19.811 10.369 -11.158 1.00 93.81 194 ARG A CA 1
ATOM 1554 C C . ARG A 1 194 ? 21.138 9.825 -11.677 1.00 93.81 194 ARG A C 1
ATOM 1556 O O . ARG A 1 194 ? 22.171 10.426 -11.401 1.00 93.81 194 ARG A O 1
ATOM 1563 N N . VAL A 1 195 ? 21.110 8.732 -12.438 1.00 94.62 195 VAL A N 1
ATOM 1564 C CA . VAL A 1 195 ? 22.294 8.153 -13.079 1.00 94.62 195 VAL A CA 1
ATOM 1565 C C . VAL A 1 195 ? 21.990 7.862 -14.543 1.00 94.62 195 VAL A C 1
ATOM 1567 O O . VAL A 1 195 ? 20.906 7.383 -14.873 1.00 94.62 195 VAL A O 1
ATOM 1570 N N . ASP A 1 196 ? 22.941 8.149 -15.424 1.00 95.00 196 ASP A N 1
ATOM 1571 C CA . ASP A 1 196 ? 22.854 7.728 -16.819 1.00 95.00 196 ASP A CA 1
ATOM 1572 C C . ASP A 1 196 ? 23.207 6.245 -16.913 1.00 95.00 196 ASP A C 1
ATOM 1574 O O . ASP A 1 196 ? 24.270 5.816 -16.465 1.00 95.00 196 ASP A O 1
ATOM 1578 N N . VAL A 1 197 ? 22.293 5.452 -17.467 1.00 94.38 197 VAL A N 1
ATOM 1579 C CA . VAL A 1 197 ? 22.434 3.999 -17.555 1.00 94.38 197 VAL A CA 1
ATOM 1580 C C . VAL A 1 197 ? 22.481 3.593 -19.017 1.00 94.38 197 VAL A C 1
ATOM 1582 O O . VAL A 1 197 ? 21.501 3.734 -19.754 1.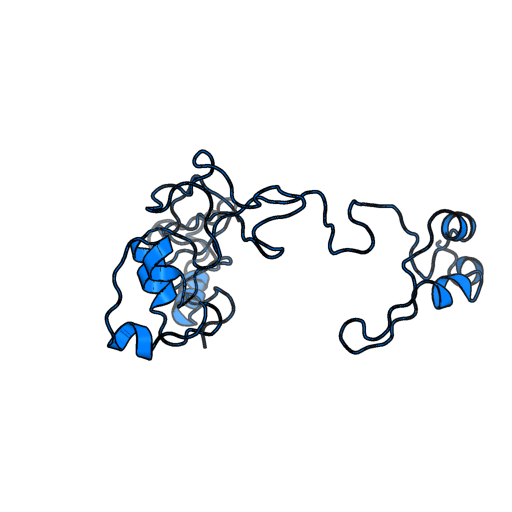00 94.38 197 VAL A O 1
ATOM 1585 N N . LYS A 1 198 ? 23.636 3.062 -19.413 1.00 94.88 198 LYS A N 1
ATOM 1586 C CA . LYS A 1 198 ? 23.830 2.397 -20.697 1.00 94.88 198 LYS A CA 1
ATOM 1587 C C . LYS A 1 198 ? 23.209 1.008 -20.627 1.00 94.88 198 LYS A C 1
ATOM 1589 O O . LYS A 1 198 ? 23.551 0.214 -19.756 1.00 94.88 198 LYS A O 1
ATOM 1594 N N . PHE A 1 199 ? 22.274 0.734 -21.523 1.00 95.00 199 PHE A N 1
ATOM 1595 C CA . PHE A 1 199 ? 21.607 -0.553 -21.637 1.00 95.00 199 PHE A CA 1
ATOM 1596 C C . PHE A 1 199 ? 21.955 -1.171 -22.985 1.00 95.00 199 PHE A C 1
ATOM 1598 O O . PHE A 1 199 ? 22.754 -2.103 -23.058 1.00 95.00 199 PHE A O 1
ATOM 1605 N N . LYS A 1 200 ? 21.369 -0.645 -24.062 1.00 94.25 200 LYS A N 1
ATOM 1606 C CA . LYS A 1 200 ? 21.550 -1.182 -25.409 1.00 94.25 200 LYS A CA 1
ATOM 1607 C C . LYS A 1 200 ? 22.926 -0.866 -25.971 1.00 94.25 200 LYS A C 1
ATOM 1609 O O . LYS A 1 200 ? 23.458 -1.705 -26.690 1.00 94.25 200 LYS A O 1
ATOM 1614 N N . SER A 1 201 ? 23.499 0.300 -25.662 1.00 94.94 201 SER A N 1
ATOM 1615 C CA . SER A 1 201 ? 24.856 0.622 -26.125 1.00 94.94 201 SER A CA 1
ATOM 1616 C C . SER A 1 201 ? 25.880 -0.362 -25.567 1.00 94.94 201 SER A C 1
ATOM 1618 O O . SER A 1 201 ? 26.612 -0.954 -26.348 1.00 94.94 201 SER A O 1
ATOM 1620 N N . GLU A 1 202 ? 25.844 -0.617 -24.259 1.00 94.69 202 GLU A N 1
ATOM 1621 C CA . GLU A 1 202 ? 26.697 -1.608 -23.589 1.00 94.69 202 GLU A CA 1
ATOM 1622 C C . GLU A 1 202 ? 26.450 -3.025 -24.132 1.00 94.69 202 GLU A C 1
ATOM 1624 O O . GLU A 1 202 ? 27.372 -3.745 -24.506 1.00 94.69 202 GLU A O 1
ATOM 1629 N N . GLN A 1 203 ? 25.179 -3.425 -24.260 1.00 94.56 203 GLN A N 1
ATOM 1630 C CA . GLN A 1 203 ? 24.819 -4.756 -24.759 1.00 94.56 203 GLN A CA 1
ATOM 1631 C C . GLN A 1 203 ? 25.329 -5.017 -26.190 1.00 94.56 203 GLN A C 1
ATOM 1633 O O . GLN A 1 203 ? 25.586 -6.166 -26.549 1.00 94.56 203 GLN A O 1
ATOM 1638 N N . MET A 1 204 ? 25.447 -3.970 -27.011 1.00 92.25 204 MET A N 1
ATOM 1639 C CA . MET A 1 204 ? 25.857 -4.058 -28.417 1.00 92.25 204 MET A CA 1
ATOM 1640 C C . MET A 1 204 ? 27.318 -3.662 -28.654 1.00 92.25 204 MET A C 1
ATOM 1642 O O . MET A 1 204 ? 27.761 -3.718 -29.800 1.00 92.25 204 MET A O 1
ATOM 1646 N N . GLU A 1 205 ? 28.053 -3.261 -27.614 1.00 92.44 205 GLU A N 1
ATOM 1647 C CA . GLU A 1 205 ? 29.451 -2.830 -27.725 1.00 92.44 205 GLU A CA 1
ATOM 1648 C C . GLU A 1 205 ? 30.330 -3.938 -28.310 1.00 92.44 205 GLU A C 1
ATOM 1650 O O . GLU A 1 205 ? 31.142 -3.691 -29.203 1.00 92.44 205 GLU A O 1
ATOM 1655 N N . GLN A 1 206 ? 30.109 -5.178 -27.868 1.00 89.38 206 GLN A N 1
ATOM 1656 C CA . GLN A 1 206 ? 30.808 -6.348 -28.374 1.00 89.38 206 GLN A CA 1
ATOM 1657 C C . GLN A 1 206 ? 30.003 -7.642 -28.208 1.00 89.38 206 GLN A C 1
ATO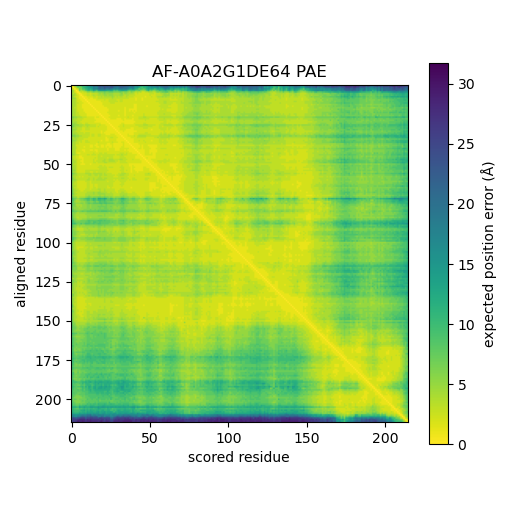M 1659 O O . GLN A 1 206 ? 28.935 -7.682 -27.598 1.00 89.38 206 GLN A O 1
ATOM 1664 N N . ASP A 1 207 ? 30.528 -8.729 -28.774 1.00 89.75 207 ASP A N 1
ATOM 1665 C CA . ASP A 1 207 ? 29.976 -10.069 -28.592 1.00 89.75 207 ASP A CA 1
ATOM 1666 C C . ASP A 1 207 ? 30.416 -10.650 -27.241 1.00 89.75 207 ASP A C 1
ATOM 1668 O O . ASP A 1 207 ? 31.386 -11.408 -27.145 1.00 89.75 207 ASP A O 1
ATOM 1672 N N . TRP A 1 208 ? 29.674 -10.284 -26.195 1.00 87.38 208 TRP A N 1
ATOM 1673 C CA . TRP A 1 208 ? 29.916 -10.702 -24.812 1.00 87.38 208 TRP A CA 1
ATOM 1674 C C . TRP A 1 208 ? 29.894 -12.222 -24.602 1.00 87.38 208 TRP A C 1
ATOM 1676 O O . TRP A 1 208 ? 30.468 -12.705 -23.625 1.00 87.38 208 TRP A O 1
ATOM 1686 N N . SER A 1 209 ? 29.307 -12.998 -25.522 1.00 86.19 209 SER A N 1
ATOM 1687 C CA . SER A 1 209 ? 29.308 -14.465 -25.431 1.00 86.19 209 SER A CA 1
ATOM 1688 C C . SER A 1 209 ? 30.707 -15.078 -25.527 1.00 86.19 209 SER A C 1
ATOM 1690 O O . SER A 1 209 ? 30.928 -16.195 -25.061 1.00 86.19 209 SER A O 1
ATOM 1692 N N . LYS A 1 210 ? 31.666 -14.336 -26.095 1.00 85.31 210 LYS A N 1
ATOM 1693 C CA . LYS A 1 210 ? 33.063 -14.761 -26.227 1.00 85.31 210 LYS A CA 1
ATOM 1694 C C . LYS A 1 210 ? 33.879 -14.557 -24.952 1.00 85.31 210 LYS A C 1
ATOM 1696 O O . LYS A 1 210 ? 34.841 -15.287 -24.742 1.00 85.31 210 LYS A O 1
ATOM 1701 N N . GLU A 1 211 ? 33.512 -13.580 -24.124 1.00 76.75 211 GLU A N 1
ATOM 1702 C CA . GLU A 1 211 ? 34.201 -13.266 -22.862 1.00 76.75 211 GLU A CA 1
ATOM 1703 C C . GLU A 1 211 ? 33.559 -13.943 -21.654 1.00 76.75 211 GLU A C 1
ATOM 1705 O O . GLU A 1 211 ? 34.256 -14.354 -20.728 1.00 76.75 211 GLU A O 1
ATOM 1710 N N . PHE A 1 212 ? 32.235 -14.106 -21.692 1.00 69.56 212 PHE A N 1
ATOM 1711 C CA . PHE A 1 212 ? 31.460 -14.815 -20.681 1.00 69.56 212 PHE A CA 1
ATOM 1712 C C . PHE A 1 212 ? 30.840 -16.088 -21.273 1.00 69.56 212 PHE A C 1
ATOM 1714 O O . PHE A 1 212 ? 29.609 -16.201 -21.315 1.00 69.56 212 PHE A O 1
ATOM 1721 N N . PRO A 1 213 ? 31.649 -17.058 -21.746 1.00 60.62 213 PRO A N 1
ATOM 1722 C CA . PRO A 1 213 ? 31.114 -18.356 -22.107 1.00 60.62 213 PRO A CA 1
ATOM 1723 C C . PRO A 1 213 ? 30.544 -18.980 -20.830 1.00 60.62 213 PRO A C 1
ATOM 1725 O O . PRO A 1 213 ? 31.265 -19.276 -19.877 1.00 60.62 213 PRO A O 1
ATOM 1728 N N . THR A 1 214 ? 29.222 -19.120 -20.766 1.00 61.19 214 THR A N 1
ATOM 1729 C CA . THR A 1 214 ? 28.589 -19.953 -19.743 1.00 61.19 214 THR A CA 1
ATOM 1730 C C . THR A 1 214 ? 29.127 -21.375 -19.882 1.00 61.19 214 THR A C 1
ATOM 1732 O O . THR A 1 214 ? 29.209 -21.857 -21.011 1.00 61.19 214 THR A O 1
ATOM 1735 N N . MET A 1 215 ? 29.505 -21.981 -18.746 1.00 53.34 215 MET A N 1
ATOM 1736 C CA . MET A 1 215 ? 29.959 -23.376 -18.597 1.00 53.34 215 MET A CA 1
ATOM 1737 C C . MET A 1 215 ? 29.284 -24.369 -19.545 1.00 53.34 215 MET A C 1
ATOM 1739 O O . MET A 1 215 ? 28.042 -24.290 -19.690 1.00 53.34 215 MET A O 1
#

Sequence (215 aa):
VKTIGLGGWTAKRLREHQENWHLFDPITLAGYGKMKGQYYGLPWPCWDTKHPGSPILYDVDTPMLKGGMGFRNRFGLEHDGVSQLPDERVSVKGSKVKGGYPEITKENIERVLGIKLTQEEKRKMGANWKVDLSGIIQEKCNEAGVCVYGNAKARAKVWTFPDPVPKHREPIHSPRFDLVKKYPTYEDQTNNFRVDVKFKSEQMEQDWSKEFPTM

Mean predicted aligned error: 5.55 Å

Radius of gyration: 22.96 Å; Cα contacts (8 Å, |Δi|>4): 388; chains: 1; bounding box: 54×47×57 Å

Foldseek 3Di:
DCADQCQQDDPVVLVVLVVVVVQADPPQQAGDDVRHLAGRPQAPRQNHVQARHAPDEQALAAFLSSRHAADFDPDDQDDPNRGQWAAQVRHRPQALAGTWDAQDFLVCPCVRQVHDDDPVLSVQADGAPNGRPVCVLVVSCVVRSHDNRIHGHDDQACVVDPGRHDDDAAALQHLCLVVCVVHPDDCWDDPPVHDTGHGRCSSVVDNNNVVDVDD

Organism: NCBI:txid870501